Protein AF-A0AAN9YN72-F1 (afdb_monomer)

Radius of gyration: 34.76 Å; Cα contacts (8 Å, |Δi|>4): 145; chains: 1; bounding box: 62×38×109 Å

Organism: NCBI:txid117547

Solvent-accessible surface area (backbone atoms only — not comparable to full-atom values): 10930 Å² total; per-residue (Å²): 132,86,77,52,62,62,53,71,69,50,41,63,38,52,49,42,30,50,53,19,46,49,20,33,55,35,15,65,69,38,34,86,82,38,49,70,58,19,54,50,39,36,53,45,18,56,52,28,23,52,50,19,51,53,40,47,72,58,45,51,64,53,48,55,55,41,42,74,72,50,36,68,65,45,49,52,52,61,73,69,30,63,76,51,54,53,36,49,50,54,33,50,56,44,55,62,59,43,66,70,35,38,44,68,95,52,54,46,72,66,58,48,50,52,43,40,50,34,48,52,52,34,44,52,50,50,54,49,50,65,68,68,60,75,76,77,72,80,71,74,76,78,80,66,84,83,78,83,84,88,79,90,81,84,85,88,83,84,85,84,87,88,85,89,84,81,87,82,87,81,90,86,83,85,81,87,80,89,87,89,133

Sequence (181 aa):
MAVEVEELILQPFRDVVERAKEAVDNAETGQEDEPEVARLMLKSARSLMKEGERALQRLQPLWDGRVAEYGRAFTEVMRSNDSILERQRTLEDLLYDLDDFVDIETFDAARFVEVQAASKAFALNLLETIKRMRIAEPTRSETSPAVYKKKHHEGQGQAPELCSASNAWGDGRASSPTIKS

Secondary structure (DSSP, 8-state):
----HHHHHHHHHHHHHHHHHHHHHHHHHTTTT-HHHHHHHHHHHHHHHHHHHHHHHHHHHHHHHHHHHHTHHHHHHHHT-HHHHHHHHHHHHHHHHHGGGSSTTT--HHHHHHHHHHHHHHHHHHHHHHHH--PPP--------------------------------------------

Mean predicted aligned error: 13.48 Å

Structure (mmCIF, N/CA/C/O backbone):
data_AF-A0AAN9YN72-F1
#
_entry.id   AF-A0AAN9YN72-F1
#
loop_
_atom_site.group_PDB
_atom_site.id
_atom_site.type_symbol
_atom_site.label_atom_id
_atom_site.label_alt_id
_atom_site.label_comp_id
_atom_site.label_asym_id
_atom_site.label_entity_id
_atom_site.label_seq_id
_atom_site.pdbx_PDB_ins_code
_atom_site.Cartn_x
_atom_site.Cartn_y
_atom_site.Cartn_z
_atom_site.occupancy
_atom_site.B_iso_or_equiv
_atom_site.auth_seq_id
_atom_site.auth_comp_id
_atom_site.auth_asym_id
_atom_site.auth_atom_id
_atom_site.pdbx_PDB_model_num
ATOM 1 N N . MET A 1 1 ? 6.936 -13.547 20.402 1.00 42.62 1 MET A N 1
ATOM 2 C CA . MET A 1 1 ? 6.933 -12.071 20.369 1.00 42.62 1 MET A CA 1
ATOM 3 C C . MET A 1 1 ? 5.532 -11.664 19.952 1.00 42.62 1 MET A C 1
ATOM 5 O O . MET A 1 1 ? 5.034 -12.257 19.005 1.00 42.62 1 MET A O 1
ATOM 9 N N . ALA A 1 2 ? 4.844 -10.805 20.704 1.00 54.69 2 ALA A N 1
ATOM 10 C CA . ALA A 1 2 ? 3.538 -10.315 20.267 1.00 54.69 2 ALA A CA 1
ATOM 11 C C . ALA A 1 2 ? 3.802 -9.259 19.192 1.00 54.69 2 ALA A C 1
ATOM 13 O O . ALA A 1 2 ? 4.432 -8.251 19.493 1.00 54.69 2 ALA A O 1
ATOM 14 N N . VAL A 1 3 ? 3.420 -9.533 17.944 1.00 68.94 3 VAL A N 1
ATOM 15 C CA . VAL A 1 3 ? 3.447 -8.500 16.906 1.00 68.94 3 VAL A CA 1
ATOM 16 C C . VAL A 1 3 ? 2.337 -7.508 17.245 1.00 68.94 3 VAL A C 1
ATOM 18 O O . VAL A 1 3 ? 1.194 -7.913 17.494 1.00 68.94 3 VAL A O 1
ATOM 21 N N . GLU A 1 4 ? 2.688 -6.228 17.323 1.00 85.94 4 GLU A N 1
ATOM 22 C CA . GLU A 1 4 ? 1.720 -5.161 17.558 1.00 85.94 4 GLU A CA 1
ATOM 23 C C . GLU A 1 4 ? 0.718 -5.120 16.398 1.00 85.94 4 GLU A C 1
ATOM 25 O O . GLU A 1 4 ? 1.089 -5.265 15.235 1.00 85.94 4 GLU A O 1
ATOM 30 N N . VAL A 1 5 ? -0.573 -4.943 16.700 1.00 88.38 5 VAL A N 1
ATOM 31 C CA . VAL A 1 5 ? -1.628 -4.931 15.660 1.00 88.38 5 VAL A CA 1
ATOM 32 C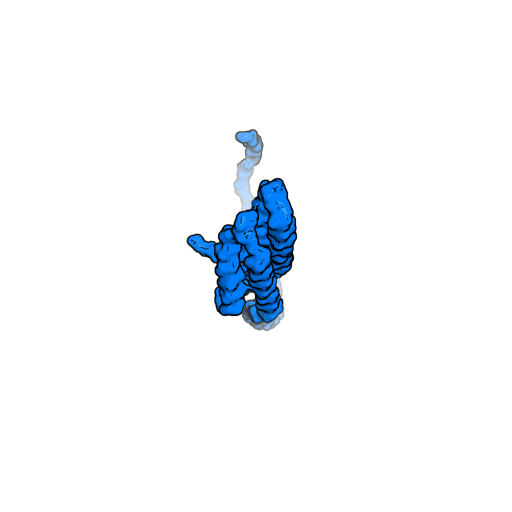 C . VAL A 1 5 ? -1.408 -3.796 14.664 1.00 88.38 5 VAL A C 1
ATOM 34 O O . VAL A 1 5 ? -1.744 -3.926 13.493 1.00 88.38 5 VAL A O 1
ATOM 37 N N . GLU A 1 6 ? -0.822 -2.700 15.137 1.00 90.81 6 GLU A N 1
ATOM 38 C CA . GLU A 1 6 ? -0.401 -1.593 14.288 1.00 90.81 6 GLU A CA 1
ATOM 39 C C . GLU A 1 6 ? 0.545 -2.052 13.193 1.00 90.81 6 GLU A C 1
ATOM 41 O O . GLU A 1 6 ? 0.299 -1.769 12.026 1.00 90.81 6 GLU A O 1
ATOM 46 N N . GLU A 1 7 ? 1.585 -2.789 13.578 1.00 92.00 7 GLU A N 1
ATOM 47 C CA . GLU A 1 7 ? 2.568 -3.298 12.638 1.00 92.00 7 GLU A CA 1
ATOM 48 C C . GLU A 1 7 ? 1.880 -4.219 11.640 1.00 92.00 7 GLU A C 1
ATOM 50 O O . GLU A 1 7 ? 1.991 -4.005 10.444 1.00 92.00 7 GLU A O 1
ATOM 55 N N . LEU A 1 8 ? 1.045 -5.151 12.108 1.00 91.62 8 LEU A N 1
ATOM 56 C CA . LEU A 1 8 ? 0.299 -6.032 11.206 1.00 91.62 8 LEU A CA 1
ATOM 57 C C . LEU A 1 8 ? -0.528 -5.256 10.173 1.00 91.62 8 LEU A C 1
ATOM 59 O O . LEU A 1 8 ? -0.582 -5.660 9.023 1.00 91.62 8 LEU A O 1
ATOM 63 N N . ILE A 1 9 ? -1.179 -4.157 10.553 1.00 94.12 9 ILE A N 1
ATOM 64 C CA . ILE A 1 9 ? -2.095 -3.435 9.657 1.00 94.12 9 ILE A CA 1
ATOM 65 C C . ILE A 1 9 ? -1.371 -2.407 8.780 1.00 94.12 9 ILE A C 1
ATOM 67 O O . ILE A 1 9 ? -1.789 -2.166 7.646 1.00 94.12 9 ILE A O 1
ATOM 71 N N . LEU A 1 10 ? -0.323 -1.762 9.295 1.00 96.31 10 LEU A N 1
ATOM 72 C CA . LEU A 1 10 ? 0.380 -0.685 8.599 1.00 96.31 10 LEU A CA 1
ATOM 73 C C . LEU A 1 10 ? 1.599 -1.172 7.812 1.00 96.31 10 LEU A C 1
ATOM 75 O O . LEU A 1 10 ? 1.989 -0.489 6.861 1.00 96.31 10 LEU A O 1
ATOM 79 N N . GLN A 1 11 ? 2.169 -2.331 8.156 1.00 97.19 11 GLN A N 1
ATOM 80 C CA . GLN A 1 11 ? 3.339 -2.895 7.479 1.00 97.19 11 GLN A CA 1
ATOM 81 C C . GLN A 1 11 ? 3.149 -3.043 5.965 1.00 97.19 11 GLN A C 1
ATOM 83 O O . GLN A 1 11 ? 4.022 -2.562 5.246 1.00 97.19 11 GLN A O 1
ATOM 88 N N . PRO A 1 12 ? 2.004 -3.525 5.439 1.00 98.00 12 PRO A N 1
ATOM 89 C CA . PRO A 1 12 ? 1.835 -3.652 3.991 1.00 98.00 12 PRO A CA 1
ATOM 90 C C . PRO A 1 12 ? 2.037 -2.335 3.223 1.00 98.00 12 PRO A C 1
ATOM 92 O O . PRO A 1 12 ? 2.510 -2.329 2.092 1.00 98.00 12 PRO A O 1
ATOM 95 N N . PHE A 1 13 ? 1.729 -1.176 3.820 1.00 98.50 13 PHE A N 1
ATOM 96 C CA . PHE A 1 13 ? 1.998 0.116 3.175 1.00 98.50 13 PHE A CA 1
ATOM 97 C C . PHE A 1 13 ? 3.474 0.513 3.220 1.00 98.50 13 PHE A C 1
ATOM 99 O O . PHE A 1 13 ? 3.931 1.232 2.331 1.00 98.50 13 PHE A O 1
ATOM 106 N N . ARG A 1 14 ? 4.209 0.085 4.251 1.00 98.50 14 ARG A N 1
ATOM 107 C CA . ARG A 1 14 ? 5.664 0.269 4.337 1.00 98.50 14 ARG A CA 1
ATOM 108 C C . ARG A 1 14 ? 6.348 -0.583 3.273 1.00 98.50 14 ARG A C 1
ATOM 110 O O . ARG A 1 14 ? 7.160 -0.040 2.531 1.00 98.50 14 ARG A O 1
ATOM 117 N N . ASP A 1 15 ? 5.906 -1.827 3.114 1.00 98.19 15 ASP A N 1
ATOM 118 C CA . ASP A 1 15 ? 6.395 -2.747 2.085 1.00 98.19 15 ASP A CA 1
ATOM 119 C C . ASP A 1 15 ? 6.135 -2.195 0.674 1.00 98.19 15 ASP A C 1
ATOM 121 O O . ASP A 1 15 ? 7.042 -2.159 -0.153 1.00 98.19 15 AS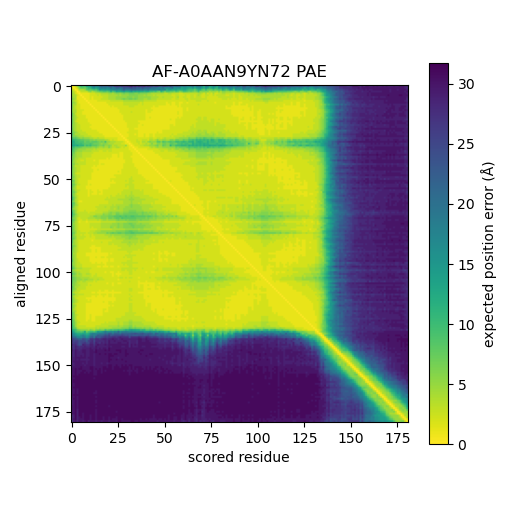P A O 1
ATOM 125 N N . VAL A 1 16 ? 4.942 -1.636 0.410 1.00 98.62 16 VAL A N 1
ATOM 126 C CA . VAL A 1 16 ? 4.650 -0.919 -0.853 1.00 98.62 16 VAL A CA 1
ATOM 127 C C . VAL A 1 16 ? 5.690 0.169 -1.142 1.00 98.62 16 VAL A C 1
ATOM 129 O O . VAL A 1 16 ? 6.122 0.327 -2.283 1.00 98.62 16 VAL A O 1
ATOM 132 N N . VAL A 1 17 ? 6.069 0.957 -0.133 1.00 98.69 17 VAL A N 1
ATOM 133 C CA . VAL A 1 17 ? 7.055 2.036 -0.290 1.00 98.69 17 VAL A CA 1
ATOM 134 C C . VAL A 1 17 ? 8.454 1.471 -0.512 1.00 98.69 17 VAL A C 1
ATOM 136 O O . VAL A 1 17 ? 9.197 2.026 -1.316 1.00 98.69 17 VAL A O 1
ATOM 139 N N . GLU A 1 18 ? 8.819 0.403 0.188 1.00 98.44 18 GLU A N 1
ATOM 140 C CA . GLU A 1 18 ? 10.123 -0.249 0.075 1.00 98.44 18 GLU A CA 1
ATOM 141 C C . GLU A 1 18 ? 10.334 -0.857 -1.313 1.00 98.44 18 GLU A C 1
ATOM 143 O O . GLU A 1 18 ? 11.272 -0.467 -2.006 1.00 98.44 18 GLU A O 1
ATOM 148 N N . ARG A 1 19 ? 9.398 -1.681 -1.790 1.00 98.06 19 ARG A N 1
ATOM 149 C CA . ARG A 1 19 ? 9.477 -2.296 -3.127 1.00 98.06 19 ARG A CA 1
ATOM 150 C C . ARG A 1 19 ? 9.430 -1.270 -4.249 1.00 98.06 19 ARG A C 1
ATOM 152 O O . ARG A 1 19 ? 10.106 -1.398 -5.264 1.00 98.06 19 ARG A O 1
ATOM 159 N N . ALA A 1 20 ? 8.668 -0.195 -4.061 1.00 98.25 20 ALA A N 1
ATOM 160 C CA . ALA A 1 20 ? 8.665 0.903 -5.014 1.00 98.25 20 ALA A CA 1
ATOM 161 C C . ALA A 1 20 ? 9.994 1.677 -5.044 1.00 98.25 20 ALA A C 1
ATOM 163 O O . ALA A 1 20 ? 10.333 2.227 -6.088 1.00 98.25 20 ALA A O 1
ATOM 164 N N . LYS A 1 21 ? 10.739 1.752 -3.934 1.00 98.56 21 LYS A N 1
ATOM 165 C CA . LYS A 1 21 ? 12.083 2.354 -3.914 1.00 98.56 21 LYS A CA 1
ATOM 166 C C . LYS A 1 21 ? 13.097 1.459 -4.605 1.00 98.56 21 LYS A C 1
ATOM 168 O O . LYS A 1 21 ? 13.819 1.952 -5.457 1.00 98.56 21 LYS A O 1
ATOM 173 N N . GLU A 1 22 ? 13.073 0.165 -4.315 1.00 98.25 22 GLU A N 1
ATOM 174 C CA . GLU A 1 22 ? 13.913 -0.824 -4.994 1.00 98.25 22 GLU A CA 1
ATOM 175 C C . GLU A 1 22 ? 13.723 -0.768 -6.515 1.00 98.25 22 GLU A C 1
ATOM 177 O O . GLU A 1 22 ? 14.684 -0.615 -7.264 1.00 98.25 22 GLU A O 1
ATOM 182 N N . ALA A 1 23 ? 12.472 -0.724 -6.979 1.00 98.00 23 ALA A N 1
ATOM 183 C CA . ALA A 1 23 ? 12.180 -0.570 -8.399 1.00 98.00 23 ALA A CA 1
ATOM 184 C C . ALA A 1 23 ? 12.661 0.773 -8.993 1.00 98.00 23 ALA A C 1
ATOM 186 O O . ALA A 1 23 ? 12.952 0.853 -10.187 1.00 98.00 23 ALA A O 1
ATOM 187 N N . VAL A 1 24 ? 12.731 1.849 -8.199 1.00 98.38 24 VAL A N 1
ATOM 188 C CA . VAL A 1 24 ? 13.352 3.111 -8.639 1.00 98.38 24 VAL A CA 1
ATOM 189 C C . VAL A 1 24 ? 14.857 2.926 -8.793 1.00 98.38 24 VAL A C 1
ATOM 191 O O . VAL A 1 24 ? 15.382 3.276 -9.846 1.00 98.38 24 VAL A O 1
ATOM 194 N N . ASP A 1 25 ? 15.525 2.352 -7.796 1.00 98.12 25 ASP A N 1
ATOM 195 C CA . ASP A 1 25 ? 16.977 2.156 -7.794 1.00 98.12 25 ASP A CA 1
ATOM 196 C C . ASP A 1 25 ? 17.421 1.239 -8.954 1.00 98.12 25 ASP A C 1
ATOM 198 O O . ASP A 1 25 ? 18.387 1.537 -9.667 1.00 98.12 25 ASP A O 1
ATOM 202 N N . ASN A 1 26 ? 16.656 0.177 -9.222 1.00 96.88 26 ASN A N 1
ATOM 203 C CA . ASN A 1 26 ? 16.882 -0.733 -10.345 1.00 96.88 26 ASN A CA 1
ATOM 204 C C . ASN A 1 26 ? 16.681 -0.042 -11.700 1.00 96.88 26 ASN A C 1
ATOM 206 O O . ASN A 1 26 ? 17.492 -0.211 -12.613 1.00 96.88 26 ASN A O 1
ATOM 210 N N . ALA A 1 27 ? 15.652 0.800 -11.831 1.00 96.81 27 ALA A N 1
ATOM 211 C CA . ALA A 1 27 ? 15.424 1.562 -13.055 1.00 96.81 27 ALA A CA 1
ATOM 212 C C . ALA A 1 27 ? 16.499 2.635 -13.304 1.00 96.81 27 ALA A C 1
ATOM 214 O O . ALA A 1 27 ? 16.843 2.893 -14.456 1.00 96.81 27 ALA A O 1
ATOM 215 N N . GLU A 1 28 ? 17.027 3.270 -12.252 1.00 96.00 28 GLU A N 1
ATOM 216 C CA . GLU A 1 28 ? 18.135 4.231 -12.366 1.00 96.00 28 GLU A CA 1
ATOM 217 C C . GLU A 1 28 ? 19.438 3.528 -12.774 1.00 96.00 28 GLU A C 1
ATOM 219 O O . GLU A 1 28 ? 20.185 4.056 -13.597 1.00 96.00 28 GLU A O 1
ATOM 224 N N . THR A 1 29 ? 19.675 2.312 -12.273 1.00 94.19 29 THR A N 1
ATOM 225 C CA . THR A 1 29 ? 20.854 1.502 -12.623 1.00 94.19 29 THR A CA 1
ATOM 226 C C . THR A 1 29 ? 20.794 0.978 -14.061 1.00 94.19 29 THR A C 1
ATOM 228 O O . THR A 1 29 ? 21.783 1.067 -14.783 1.00 94.19 29 THR A O 1
ATOM 231 N N . GLY A 1 30 ? 19.636 0.483 -14.511 1.00 89.50 30 GLY A N 1
ATOM 232 C CA . GLY A 1 30 ? 19.444 -0.066 -15.862 1.00 89.50 30 GLY A CA 1
ATOM 233 C C . GLY A 1 30 ? 19.151 0.974 -16.953 1.00 89.50 30 GLY A C 1
ATOM 234 O O . GLY A 1 30 ? 18.815 0.615 -18.082 1.00 89.50 30 GLY A O 1
ATOM 235 N N . GLN A 1 31 ? 19.243 2.272 -16.645 1.00 89.44 31 GLN A N 1
ATOM 236 C CA . GLN A 1 31 ? 18.854 3.347 -17.563 1.00 89.44 31 GLN A CA 1
ATOM 237 C C . GLN A 1 31 ? 19.704 3.396 -18.846 1.00 89.44 31 GLN A C 1
ATOM 239 O O . GLN A 1 31 ? 19.212 3.847 -19.884 1.00 89.44 31 GLN A O 1
ATOM 244 N N . GLU A 1 32 ? 20.967 2.970 -18.782 1.00 90.69 32 GLU A N 1
ATOM 245 C CA . GLU A 1 32 ? 21.862 2.931 -19.946 1.00 90.69 32 GLU A CA 1
ATOM 246 C C . GLU A 1 32 ? 21.536 1.764 -20.889 1.00 90.69 32 GLU A C 1
ATOM 248 O O . GLU A 1 32 ? 21.605 1.933 -22.108 1.00 90.69 32 GLU A O 1
ATOM 253 N N . ASP A 1 33 ? 21.127 0.622 -20.330 1.00 91.25 33 ASP A N 1
ATOM 254 C CA . ASP A 1 33 ? 20.856 -0.608 -21.076 1.00 91.25 33 ASP A CA 1
ATOM 255 C C . ASP A 1 33 ? 19.457 -0.593 -21.715 1.00 91.25 33 ASP A C 1
ATOM 257 O O . ASP A 1 33 ? 19.306 -0.872 -22.908 1.00 91.25 33 ASP A O 1
ATOM 261 N N . GLU A 1 34 ? 18.429 -0.198 -20.954 1.00 93.38 34 GLU A N 1
ATOM 262 C CA . GLU A 1 34 ? 17.027 -0.215 -21.392 1.00 93.38 34 GLU A CA 1
ATOM 263 C C . GLU A 1 34 ? 16.287 1.104 -21.075 1.00 93.38 34 GLU A C 1
ATOM 265 O O . GLU A 1 34 ? 15.357 1.143 -20.261 1.00 93.38 34 GLU A O 1
ATOM 270 N N . PRO A 1 35 ? 16.629 2.223 -21.746 1.00 94.12 35 PRO A N 1
ATOM 271 C CA . PRO A 1 35 ? 16.181 3.565 -21.358 1.00 94.12 35 PRO A CA 1
ATOM 272 C C . PRO A 1 35 ? 14.657 3.765 -21.381 1.00 94.12 35 PRO A C 1
ATOM 274 O O . PRO A 1 35 ? 14.110 4.492 -20.547 1.00 94.12 35 PRO A O 1
ATOM 277 N N . GLU A 1 36 ? 13.942 3.138 -22.320 1.00 95.94 36 GLU A N 1
ATOM 278 C CA . GLU A 1 36 ? 12.480 3.262 -22.395 1.00 95.94 36 GLU A CA 1
ATOM 279 C C . GLU A 1 36 ? 11.772 2.459 -21.295 1.00 95.94 36 GLU A C 1
ATOM 281 O O . GLU A 1 36 ? 10.804 2.955 -20.709 1.00 95.94 36 GLU A O 1
ATOM 286 N N . VAL A 1 37 ? 12.271 1.259 -20.975 1.00 96.31 37 VAL A N 1
ATOM 287 C CA . VAL A 1 37 ? 11.738 0.414 -19.895 1.00 96.31 37 VAL A CA 1
ATOM 288 C C . VAL A 1 37 ? 12.026 1.067 -18.547 1.00 96.31 37 VAL A C 1
ATOM 290 O O . VAL A 1 37 ? 11.091 1.299 -17.779 1.00 96.31 37 VAL A O 1
ATOM 293 N N . ALA A 1 38 ? 13.265 1.518 -18.321 1.00 96.88 38 ALA A N 1
ATOM 294 C CA . ALA A 1 38 ? 13.663 2.291 -17.146 1.00 96.88 38 ALA A CA 1
ATOM 295 C C . ALA A 1 38 ? 12.755 3.510 -16.920 1.00 96.88 38 ALA A C 1
ATOM 297 O O . ALA A 1 38 ? 12.267 3.752 -15.813 1.00 96.88 38 ALA A O 1
ATOM 298 N N . ARG A 1 39 ? 12.443 4.276 -17.974 1.00 97.31 39 ARG A N 1
ATOM 299 C CA . ARG A 1 39 ? 11.560 5.449 -17.860 1.00 97.31 39 ARG A CA 1
ATOM 300 C C . ARG A 1 39 ? 10.133 5.078 -17.450 1.00 97.31 39 ARG A C 1
ATOM 302 O O . ARG A 1 39 ? 9.504 5.817 -16.683 1.00 97.31 39 ARG A O 1
ATOM 309 N N . LEU A 1 40 ? 9.598 3.975 -17.974 1.00 97.69 40 LEU A N 1
ATOM 310 C CA . LEU A 1 40 ? 8.273 3.474 -17.598 1.00 97.69 40 LEU A CA 1
ATOM 311 C C . LEU A 1 40 ? 8.263 2.960 -16.157 1.00 97.69 40 LEU A C 1
ATOM 313 O O . LEU A 1 40 ? 7.367 3.329 -15.394 1.00 97.69 40 LEU A O 1
ATOM 317 N N . MET A 1 41 ? 9.281 2.198 -15.773 1.00 98.38 41 MET A N 1
ATOM 318 C CA . MET A 1 41 ? 9.468 1.677 -14.425 1.00 98.38 41 MET A CA 1
ATOM 319 C C . MET A 1 41 ? 9.576 2.797 -13.395 1.00 98.38 41 MET A C 1
ATOM 321 O O . MET A 1 41 ? 8.788 2.827 -12.453 1.00 98.38 41 MET A O 1
ATOM 325 N N . LEU A 1 42 ? 10.406 3.816 -13.641 1.00 98.38 42 LEU A N 1
ATOM 326 C CA . LEU A 1 42 ? 10.497 5.011 -12.796 1.00 98.38 42 LEU A CA 1
ATOM 327 C C . LEU A 1 42 ? 9.142 5.684 -12.586 1.00 98.38 42 LEU A C 1
ATOM 329 O O . LEU A 1 42 ? 8.818 6.126 -11.482 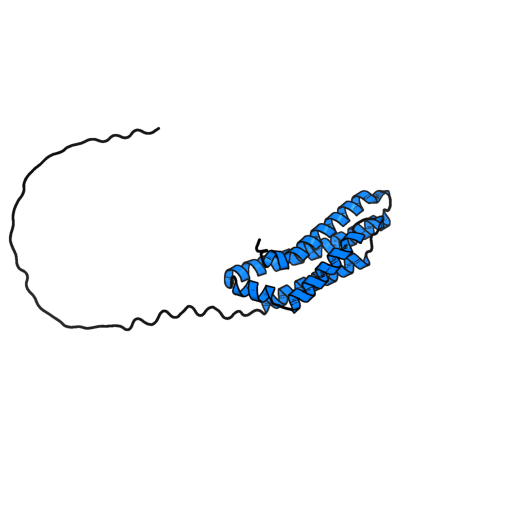1.00 98.38 42 LEU A O 1
ATOM 333 N N . LYS A 1 43 ? 8.336 5.794 -13.644 1.00 98.38 43 LYS A N 1
ATOM 334 C CA . LYS A 1 43 ? 7.009 6.405 -13.553 1.00 98.38 43 LYS A CA 1
ATOM 335 C C . LYS A 1 43 ? 6.065 5.556 -12.696 1.00 98.38 43 LYS A C 1
ATOM 337 O O . LYS A 1 43 ? 5.378 6.117 -11.837 1.00 98.38 43 LYS A O 1
ATOM 342 N N . SER A 1 44 ? 6.021 4.247 -12.929 1.00 98.38 44 SER A N 1
ATOM 343 C CA . SER A 1 44 ? 5.164 3.309 -12.195 1.00 98.38 44 SER A CA 1
ATOM 344 C C . SER A 1 44 ? 5.574 3.203 -10.727 1.00 98.38 44 SER A C 1
ATOM 346 O O . SER A 1 44 ? 4.742 3.413 -9.845 1.00 98.38 44 SER A O 1
ATOM 348 N N . ALA A 1 45 ? 6.863 3.010 -10.457 1.00 98.25 45 ALA A N 1
ATOM 349 C CA . ALA A 1 45 ? 7.426 2.904 -9.119 1.00 98.25 45 ALA A CA 1
ATOM 350 C C . ALA A 1 45 ? 7.213 4.192 -8.306 1.00 98.25 45 ALA A C 1
ATOM 352 O O . ALA A 1 45 ? 6.672 4.156 -7.203 1.00 98.25 45 ALA A O 1
ATOM 353 N N . ARG A 1 46 ? 7.479 5.378 -8.876 1.00 98.50 46 ARG A N 1
ATOM 354 C CA . ARG A 1 46 ? 7.204 6.658 -8.186 1.00 98.50 46 ARG A CA 1
ATOM 355 C C . ARG A 1 46 ? 5.713 6.886 -7.921 1.00 98.50 46 ARG A C 1
ATOM 357 O O . ARG A 1 46 ? 5.372 7.568 -6.956 1.00 98.50 46 ARG A O 1
ATOM 364 N N . SER A 1 47 ? 4.821 6.375 -8.774 1.00 98.38 47 SER A N 1
ATOM 365 C CA . SER A 1 47 ? 3.370 6.415 -8.534 1.00 98.38 47 SER A CA 1
ATOM 366 C C . SER A 1 47 ? 2.981 5.518 -7.358 1.00 98.38 47 SER A C 1
ATOM 368 O O . SER A 1 47 ? 2.242 5.956 -6.474 1.00 98.38 47 SER A O 1
ATOM 370 N N . LEU A 1 48 ? 3.521 4.298 -7.322 1.00 98.56 48 LEU A N 1
ATOM 371 C CA . LEU A 1 48 ? 3.283 3.323 -6.263 1.00 98.56 48 LEU A CA 1
ATOM 372 C C . LEU A 1 48 ? 3.812 3.815 -4.907 1.00 98.56 48 LEU A C 1
ATOM 374 O O . LEU A 1 48 ? 3.060 3.847 -3.933 1.00 98.56 48 LEU A O 1
ATOM 378 N N . MET A 1 49 ? 5.051 4.318 -4.874 1.00 98.44 49 MET A N 1
ATOM 379 C CA . MET A 1 49 ? 5.680 4.890 -3.680 1.00 98.44 49 MET A CA 1
ATOM 380 C C . MET A 1 49 ? 4.822 6.007 -3.073 1.00 98.44 49 MET A C 1
ATOM 382 O O . MET A 1 49 ? 4.536 6.001 -1.878 1.00 98.44 49 MET A O 1
ATOM 386 N N . LYS A 1 50 ? 4.328 6.931 -3.910 1.00 98.62 50 LYS A N 1
ATOM 387 C CA . LYS A 1 50 ? 3.449 8.024 -3.464 1.00 98.62 50 LYS A CA 1
ATOM 388 C C . LYS A 1 50 ? 2.134 7.527 -2.871 1.00 98.62 50 LYS A C 1
ATOM 390 O O . LYS A 1 50 ? 1.612 8.176 -1.968 1.00 98.62 50 LYS A O 1
ATOM 395 N N . GLU A 1 51 ? 1.560 6.437 -3.382 1.00 98.31 51 GLU A N 1
ATOM 396 C CA . GLU A 1 51 ? 0.320 5.887 -2.822 1.00 98.31 51 GLU A CA 1
ATOM 397 C C . GLU A 1 51 ? 0.566 5.269 -1.440 1.00 98.31 51 GLU A C 1
ATOM 399 O O . GLU A 1 51 ? -0.183 5.577 -0.512 1.00 98.31 51 GLU A O 1
ATOM 404 N N . GLY A 1 52 ? 1.644 4.494 -1.272 1.00 98.25 52 GLY A N 1
ATOM 405 C CA . GLY A 1 52 ? 2.038 3.940 0.029 1.00 98.25 52 GLY A CA 1
ATOM 406 C C . GLY A 1 52 ? 2.327 5.030 1.069 1.00 98.25 52 GLY A C 1
ATOM 407 O O . GLY A 1 52 ? 1.742 5.033 2.154 1.00 98.25 52 GLY A O 1
ATOM 408 N N . GLU A 1 53 ? 3.131 6.037 0.710 1.00 98.56 53 GLU A N 1
ATOM 409 C CA . GLU A 1 53 ? 3.421 7.186 1.581 1.00 98.56 53 GLU A CA 1
ATOM 410 C C . GLU A 1 53 ? 2.147 7.946 1.966 1.00 98.56 53 GLU A C 1
ATOM 412 O O . GLU A 1 53 ? 1.943 8.306 3.127 1.00 98.56 53 GLU A O 1
ATOM 417 N N . ARG A 1 54 ? 1.248 8.167 1.003 1.00 98.25 54 ARG A N 1
ATOM 418 C CA . ARG A 1 54 ? -0.029 8.848 1.233 1.00 98.25 54 ARG A CA 1
ATOM 419 C C . ARG A 1 54 ? -0.950 8.058 2.159 1.00 98.25 54 ARG A C 1
ATOM 421 O O . ARG A 1 54 ? -1.684 8.677 2.936 1.00 98.25 54 ARG A O 1
ATOM 428 N N . ALA A 1 55 ? -0.963 6.731 2.057 1.00 98.19 55 ALA A N 1
ATOM 429 C CA . ALA A 1 55 ? -1.720 5.876 2.961 1.00 98.19 55 ALA A CA 1
ATOM 430 C C . ALA A 1 55 ? -1.194 6.025 4.394 1.00 98.19 55 ALA A C 1
ATOM 432 O O . ALA A 1 55 ? -1.966 6.389 5.283 1.00 98.19 55 ALA A O 1
ATOM 433 N N . LEU A 1 56 ? 0.119 5.880 4.597 1.00 98.38 56 LEU A N 1
ATOM 434 C CA . LEU A 1 56 ? 0.769 6.022 5.906 1.00 98.38 56 LEU A CA 1
ATOM 435 C C . LEU A 1 56 ? 0.535 7.405 6.526 1.00 98.38 56 LEU A C 1
ATOM 437 O O . LEU A 1 56 ? 0.091 7.499 7.668 1.00 98.38 56 LEU A O 1
ATOM 441 N N . GLN A 1 57 ? 0.721 8.481 5.755 1.00 98.06 57 GLN A N 1
ATOM 442 C CA . GLN A 1 57 ? 0.490 9.859 6.213 1.00 98.06 57 GLN A CA 1
ATOM 443 C C . GLN A 1 57 ? -0.931 10.101 6.737 1.00 98.06 57 GLN A C 1
ATOM 445 O O . GLN A 1 57 ? -1.152 10.995 7.553 1.00 98.06 57 GLN A O 1
ATOM 450 N N . ARG A 1 58 ? -1.916 9.344 6.246 1.00 96.81 58 ARG A N 1
ATOM 451 C CA . ARG A 1 58 ? -3.319 9.474 6.655 1.00 96.81 58 ARG A CA 1
ATOM 452 C C . ARG A 1 58 ? -3.698 8.512 7.766 1.00 96.81 58 ARG A C 1
ATOM 454 O O . ARG A 1 58 ? -4.499 8.883 8.619 1.00 96.81 58 ARG A O 1
ATOM 461 N N . LEU A 1 59 ? -3.187 7.288 7.714 1.00 96.88 59 LEU A N 1
ATOM 462 C CA . LEU A 1 59 ? -3.560 6.215 8.626 1.00 96.88 59 LEU A CA 1
ATOM 463 C C . LEU A 1 59 ? -2.849 6.341 9.966 1.00 96.88 59 LEU A C 1
ATOM 465 O O . LEU A 1 59 ? -3.526 6.255 10.984 1.00 96.88 59 LEU A O 1
ATOM 469 N N . GLN A 1 60 ? -1.545 6.625 9.971 1.00 95.56 60 GLN A N 1
ATOM 470 C CA . GLN A 1 60 ? -0.737 6.710 11.189 1.00 95.56 60 GLN A CA 1
ATOM 471 C C . GLN A 1 60 ? -1.342 7.657 12.247 1.00 95.56 60 GLN A C 1
ATOM 473 O O . GLN A 1 60 ? -1.672 7.189 13.333 1.00 95.56 60 GLN A O 1
ATOM 478 N N . PRO A 1 61 ? -1.635 8.944 11.956 1.00 95.06 61 PRO A N 1
ATOM 479 C CA . PRO A 1 61 ? -2.191 9.836 12.978 1.00 95.06 61 PRO A CA 1
ATOM 480 C C . PRO A 1 61 ? -3.597 9.430 13.449 1.00 95.06 61 PRO A C 1
ATOM 482 O O . PRO A 1 61 ? -3.983 9.724 14.580 1.00 95.06 61 PRO A O 1
ATOM 485 N N . LEU A 1 62 ? -4.390 8.773 12.592 1.00 92.94 62 LEU A N 1
ATOM 486 C CA . LEU A 1 62 ? -5.715 8.277 12.973 1.00 92.94 62 LEU A CA 1
ATOM 487 C C . LEU A 1 62 ? -5.612 7.042 13.863 1.00 92.94 62 LEU A C 1
ATOM 489 O O . LEU A 1 62 ? -6.386 6.913 14.809 1.00 92.94 62 LEU A O 1
ATOM 493 N N . TRP A 1 63 ? -4.673 6.155 13.555 1.00 94.19 63 TRP A N 1
ATOM 494 C CA . TRP A 1 63 ? -4.365 4.988 14.357 1.00 94.19 63 TRP A CA 1
ATOM 495 C C . TRP A 1 63 ? -3.916 5.406 15.758 1.00 94.19 63 TRP A C 1
ATOM 497 O O . TRP A 1 63 ? -4.580 5.053 16.733 1.00 94.19 63 TRP A O 1
ATOM 507 N N . ASP A 1 64 ? -2.887 6.252 15.845 1.00 93.88 64 ASP A N 1
ATOM 508 C CA . ASP A 1 64 ? -2.326 6.745 17.107 1.00 93.88 64 ASP A CA 1
ATOM 509 C C . ASP A 1 64 ? -3.408 7.407 17.974 1.00 93.88 64 ASP A C 1
ATOM 511 O O . ASP A 1 64 ? -3.538 7.118 19.166 1.00 93.88 64 ASP A O 1
ATOM 515 N N . GLY A 1 65 ? -4.253 8.247 17.363 1.00 92.38 65 GLY A N 1
ATOM 516 C CA . GLY A 1 65 ? -5.361 8.908 18.052 1.00 92.38 65 GLY A CA 1
ATOM 517 C C . GLY A 1 65 ? -6.394 7.930 18.619 1.00 92.38 65 GLY A C 1
ATOM 518 O O . GLY A 1 65 ? -6.872 8.118 19.737 1.00 92.38 65 GLY A O 1
ATOM 519 N N . ARG A 1 66 ? -6.727 6.859 17.890 1.00 91.25 66 ARG A N 1
ATOM 520 C CA . ARG A 1 66 ? -7.711 5.858 18.335 1.00 91.25 66 ARG A CA 1
ATOM 521 C C . ARG A 1 66 ? -7.154 4.871 19.345 1.00 91.25 66 ARG A C 1
ATOM 523 O O . ARG A 1 66 ? -7.886 4.477 20.251 1.00 91.25 66 ARG A O 1
ATOM 530 N N . VAL A 1 67 ? -5.880 4.508 19.236 1.00 92.12 67 VAL A N 1
ATOM 531 C CA . VAL A 1 67 ? -5.187 3.733 20.270 1.00 92.12 67 VAL A CA 1
ATOM 532 C C . VAL A 1 67 ? -5.116 4.538 21.565 1.00 92.12 67 VAL A C 1
ATOM 534 O O . VAL A 1 67 ? -5.394 3.988 22.627 1.00 92.12 67 VAL A O 1
ATOM 537 N N . ALA A 1 68 ? -4.832 5.841 21.501 1.00 91.50 68 ALA A N 1
ATOM 538 C CA . ALA A 1 68 ? -4.843 6.700 22.684 1.00 91.50 68 ALA A CA 1
ATOM 539 C C . ALA A 1 68 ? -6.239 6.819 23.328 1.00 91.50 68 ALA A C 1
ATOM 541 O O . ALA A 1 68 ? -6.346 6.869 24.551 1.00 91.50 68 ALA A O 1
ATOM 542 N N . GLU A 1 69 ? -7.305 6.849 22.523 1.00 90.56 69 GLU A N 1
ATOM 543 C CA . GLU A 1 69 ? -8.687 7.009 22.998 1.00 90.56 69 GLU A CA 1
ATOM 544 C C . GLU A 1 69 ? -9.304 5.707 23.538 1.00 90.56 69 GLU A C 1
ATOM 546 O O . GLU A 1 69 ? -9.931 5.704 24.597 1.00 90.56 69 GLU A O 1
ATOM 551 N N . TYR A 1 70 ? -9.126 4.593 22.826 1.00 89.19 70 TYR A N 1
ATOM 552 C CA . TYR A 1 70 ? -9.836 3.335 23.086 1.00 89.19 70 TYR A CA 1
ATOM 553 C C . TYR A 1 70 ? -8.913 2.162 23.450 1.00 89.19 70 TYR A C 1
ATOM 555 O O . TYR A 1 70 ? -9.388 1.096 23.859 1.00 89.19 70 TYR A O 1
ATOM 563 N N . GLY A 1 71 ? -7.597 2.324 23.302 1.00 89.25 71 GLY A N 1
ATOM 564 C CA . GLY A 1 71 ? -6.594 1.324 23.656 1.00 89.25 71 GLY A CA 1
ATOM 565 C C . GLY A 1 71 ? -6.840 -0.034 23.003 1.00 89.25 71 GLY A C 1
ATOM 566 O O . GLY A 1 71 ? -7.104 -0.149 21.805 1.00 89.25 71 GLY A O 1
ATOM 567 N N . ARG A 1 72 ? -6.773 -1.087 23.824 1.00 89.25 72 ARG A N 1
ATOM 568 C CA . ARG A 1 72 ? -6.898 -2.481 23.373 1.00 89.25 72 ARG A CA 1
ATOM 569 C C . ARG A 1 72 ? -8.251 -2.799 22.726 1.00 89.25 72 ARG A C 1
ATOM 571 O O . ARG A 1 72 ? -8.311 -3.678 21.876 1.00 89.25 72 ARG A O 1
ATOM 578 N N . ALA A 1 73 ? -9.329 -2.106 23.102 1.00 89.38 73 ALA A N 1
ATOM 579 C CA . ALA A 1 73 ? -10.641 -2.352 22.501 1.00 89.38 73 ALA A CA 1
ATOM 580 C C . ALA A 1 73 ? -10.637 -2.021 21.001 1.00 89.38 73 ALA A C 1
ATOM 582 O O . ALA A 1 73 ? -11.190 -2.771 20.203 1.00 89.38 73 ALA A O 1
ATOM 583 N N . PHE A 1 74 ? -9.960 -0.937 20.614 1.00 91.38 74 PHE A N 1
ATOM 584 C CA . PHE A 1 74 ? -9.797 -0.574 19.210 1.00 91.38 74 PHE A CA 1
ATOM 585 C C . PHE A 1 74 ? -8.942 -1.591 18.457 1.00 91.38 74 PHE A C 1
ATOM 587 O O . PHE A 1 74 ? -9.360 -2.078 17.407 1.00 91.38 74 PHE A O 1
ATOM 594 N N . THR A 1 75 ? -7.782 -1.962 19.003 1.00 91.88 75 THR A N 1
ATOM 595 C CA . THR A 1 75 ? -6.877 -2.887 18.307 1.00 91.88 75 THR A CA 1
ATOM 596 C C . THR A 1 75 ? -7.481 -4.281 18.136 1.00 91.88 75 THR A C 1
ATOM 598 O O . THR A 1 75 ? -7.271 -4.901 17.098 1.00 91.88 75 THR A O 1
ATOM 601 N N . GLU A 1 76 ? -8.297 -4.753 19.080 1.00 90.69 76 GLU A N 1
ATOM 602 C CA . GLU A 1 76 ? -8.976 -6.048 18.958 1.00 90.69 76 GLU A CA 1
ATOM 603 C C . GLU A 1 76 ? -10.075 -6.041 17.884 1.00 90.69 76 GLU A C 1
ATOM 605 O O . GLU A 1 76 ? -10.200 -7.001 17.118 1.00 90.69 76 GLU A O 1
ATOM 610 N N . VAL A 1 77 ? -10.830 -4.940 17.770 1.00 90.62 77 VAL A N 1
ATOM 611 C CA . VAL A 1 77 ? -11.819 -4.769 16.692 1.00 90.62 77 VAL A CA 1
ATOM 612 C C . VAL A 1 77 ? -11.128 -4.712 15.334 1.00 90.62 77 VAL A C 1
ATOM 614 O O . VAL A 1 77 ? -11.596 -5.347 14.394 1.00 90.62 77 VAL A O 1
ATOM 617 N N . MET A 1 78 ? -10.016 -3.981 15.222 1.00 92.94 78 MET A N 1
ATOM 618 C CA . MET A 1 78 ? -9.261 -3.888 13.969 1.00 92.94 78 MET A CA 1
ATOM 619 C C . MET A 1 78 ? -8.662 -5.240 13.562 1.00 92.94 78 MET A C 1
ATOM 621 O O . MET A 1 78 ? -8.736 -5.602 12.393 1.00 92.94 78 MET A O 1
ATOM 625 N N . ARG A 1 79 ? -8.138 -6.013 14.525 1.00 91.19 79 ARG A N 1
ATOM 626 C CA . ARG A 1 79 ? -7.592 -7.362 14.302 1.00 91.19 79 ARG A CA 1
ATOM 627 C C . ARG A 1 79 ? -8.642 -8.358 13.808 1.00 91.19 79 ARG A C 1
ATOM 629 O O . ARG A 1 79 ? -8.316 -9.230 13.014 1.00 91.19 79 ARG A O 1
ATOM 636 N N . SER A 1 80 ? -9.872 -8.256 14.304 1.00 90.19 80 SER A N 1
ATOM 637 C CA . SER A 1 80 ? -10.931 -9.247 14.055 1.00 90.19 80 SER A CA 1
ATOM 638 C C . SER A 1 80 ? -11.899 -8.835 12.943 1.00 90.19 80 SER A C 1
ATOM 640 O O . SER A 1 80 ? -12.969 -9.421 12.805 1.00 90.19 80 SER A O 1
ATOM 642 N N . ASN A 1 81 ? -11.583 -7.782 12.188 1.00 93.56 81 ASN A N 1
ATOM 643 C CA . ASN A 1 81 ? -12.454 -7.286 11.134 1.00 93.56 81 ASN A CA 1
ATOM 644 C C . ASN A 1 81 ? -12.170 -8.017 9.816 1.00 93.56 81 ASN A C 1
ATOM 646 O O . ASN A 1 81 ? -11.154 -7.764 9.171 1.00 93.56 81 ASN A O 1
ATOM 650 N N . ASP A 1 82 ? -13.101 -8.868 9.388 1.00 94.56 82 ASP A N 1
ATOM 651 C CA . ASP A 1 82 ? -12.952 -9.677 8.172 1.00 94.56 82 ASP A CA 1
ATOM 652 C C . ASP A 1 82 ? -12.668 -8.830 6.923 1.00 94.56 82 ASP A C 1
ATOM 654 O O . ASP A 1 82 ? -11.785 -9.159 6.138 1.00 94.56 82 ASP A O 1
ATOM 658 N N . SER A 1 83 ? -13.332 -7.677 6.770 1.00 94.00 83 SER A N 1
ATOM 659 C CA . SER A 1 83 ? -13.094 -6.795 5.620 1.00 94.00 83 SER A CA 1
ATOM 660 C C . SER A 1 83 ? -11.691 -6.181 5.615 1.00 94.00 83 SER A C 1
ATOM 662 O O . SER A 1 83 ? -11.199 -5.843 4.535 1.00 94.00 83 SER A O 1
ATOM 664 N N . ILE A 1 84 ? -11.082 -5.975 6.786 1.00 95.44 84 ILE A N 1
ATOM 665 C CA . ILE A 1 84 ? -9.691 -5.523 6.900 1.00 95.44 84 ILE A CA 1
ATOM 666 C C . ILE A 1 84 ? -8.771 -6.673 6.505 1.00 95.44 84 ILE A C 1
ATOM 668 O O . ILE A 1 84 ? -7.928 -6.486 5.634 1.00 95.44 84 ILE A O 1
ATOM 672 N N . LEU A 1 85 ? -8.980 -7.859 7.083 1.00 95.62 85 LEU A N 1
ATOM 673 C CA . LEU A 1 85 ? -8.149 -9.041 6.842 1.00 95.62 85 LEU A CA 1
ATOM 674 C C . LEU A 1 85 ? -8.160 -9.480 5.371 1.00 95.62 85 LEU A C 1
ATOM 676 O O . LEU A 1 85 ? -7.114 -9.813 4.822 1.00 95.62 85 LEU A O 1
ATOM 680 N N . GLU A 1 86 ? -9.315 -9.443 4.706 1.00 97.06 86 GLU A N 1
ATOM 681 C CA . GLU A 1 86 ? -9.434 -9.780 3.282 1.00 97.06 86 GLU A CA 1
ATOM 682 C C . GLU A 1 86 ? -8.630 -8.824 2.393 1.00 97.06 86 GLU A C 1
ATOM 684 O O . GLU A 1 86 ? -7.913 -9.251 1.485 1.00 97.06 86 GLU A O 1
ATOM 689 N N . ARG A 1 87 ? -8.728 -7.515 2.650 1.00 97.12 87 ARG A N 1
ATOM 690 C CA . ARG A 1 87 ? -8.021 -6.497 1.859 1.00 97.12 87 ARG A CA 1
ATOM 691 C C . ARG A 1 87 ? -6.532 -6.468 2.158 1.00 97.12 87 ARG A C 1
ATOM 693 O O . ARG A 1 87 ? -5.754 -6.260 1.233 1.00 97.12 87 ARG A O 1
ATOM 700 N N . GLN A 1 88 ? -6.167 -6.690 3.416 1.00 97.62 88 GLN A N 1
ATOM 701 C CA . GLN A 1 88 ? -4.789 -6.884 3.833 1.00 97.62 88 GLN A CA 1
ATOM 702 C C . GLN A 1 88 ? -4.171 -8.053 3.068 1.00 97.62 88 GLN A C 1
ATOM 704 O O . GLN A 1 88 ? -3.199 -7.841 2.353 1.00 97.62 88 GLN A O 1
ATOM 709 N N . ARG A 1 89 ? -4.795 -9.238 3.121 1.00 97.62 89 ARG A N 1
ATOM 710 C CA . ARG A 1 89 ? -4.317 -10.422 2.397 1.00 97.62 89 ARG A CA 1
ATOM 711 C C . ARG A 1 89 ? -4.184 -10.157 0.901 1.00 97.62 89 ARG A C 1
ATOM 713 O O . ARG A 1 89 ? -3.167 -10.484 0.322 1.00 97.62 89 ARG A O 1
ATOM 720 N N . THR A 1 90 ? -5.180 -9.514 0.289 1.00 98.31 90 THR A N 1
ATOM 721 C CA . THR A 1 90 ? -5.122 -9.172 -1.144 1.00 98.31 90 THR A CA 1
ATOM 722 C C . THR A 1 90 ? -3.891 -8.323 -1.476 1.00 98.31 90 THR A C 1
ATOM 724 O O . THR A 1 90 ? -3.251 -8.537 -2.500 1.00 98.31 90 THR A O 1
ATOM 727 N N . LEU A 1 91 ? -3.569 -7.333 -0.637 1.00 98.50 91 LEU A N 1
ATOM 728 C CA . LEU A 1 91 ? -2.391 -6.495 -0.844 1.00 98.50 91 LEU A CA 1
ATOM 729 C C . LEU A 1 91 ? -1.094 -7.276 -0.600 1.00 98.50 91 LEU A C 1
ATOM 731 O O . LEU A 1 91 ? -0.167 -7.136 -1.385 1.00 98.50 91 LEU A O 1
ATOM 735 N N . GLU A 1 92 ? -1.036 -8.083 0.456 1.00 98.25 92 GLU A N 1
ATOM 736 C CA . GLU A 1 92 ? 0.127 -8.915 0.788 1.00 98.25 92 GLU A CA 1
ATOM 737 C C . GLU A 1 92 ? 0.422 -9.956 -0.300 1.00 98.25 92 GLU A C 1
ATOM 739 O O . GLU A 1 92 ? 1.575 -10.102 -0.693 1.00 98.25 92 GLU A O 1
ATOM 744 N N . ASP A 1 93 ? -0.606 -10.608 -0.850 1.00 98.38 93 ASP A N 1
ATOM 745 C CA . ASP A 1 93 ? -0.473 -11.561 -1.958 1.00 98.38 93 ASP A CA 1
ATOM 746 C C . ASP A 1 93 ? 0.122 -10.870 -3.200 1.00 98.38 93 ASP A C 1
ATOM 748 O O . ASP A 1 93 ? 1.064 -11.365 -3.810 1.00 98.38 93 ASP A O 1
ATOM 752 N N . LEU A 1 94 ? -0.372 -9.675 -3.545 1.00 98.50 94 LEU A N 1
ATOM 753 C CA . LEU A 1 94 ? 0.163 -8.909 -4.675 1.00 98.50 94 LEU A CA 1
ATOM 754 C C . LEU A 1 94 ? 1.576 -8.372 -4.417 1.00 98.50 94 LEU A C 1
ATOM 756 O O . LEU A 1 94 ? 2.346 -8.224 -5.360 1.00 98.50 94 LEU A O 1
ATOM 760 N N . LEU A 1 95 ? 1.915 -8.041 -3.169 1.00 98.06 95 LEU A N 1
ATOM 761 C CA . LEU A 1 95 ? 3.266 -7.619 -2.790 1.00 98.06 95 LEU A CA 1
ATOM 762 C C . LEU A 1 95 ? 4.265 -8.768 -2.871 1.00 98.06 95 LEU A C 1
ATOM 764 O O . LEU A 1 95 ? 5.404 -8.539 -3.270 1.00 98.06 95 LEU A O 1
ATOM 768 N N . TYR A 1 96 ? 3.836 -9.979 -2.517 1.00 97.75 96 TYR A N 1
ATOM 769 C CA . TYR A 1 96 ? 4.633 -11.185 -2.693 1.00 97.75 96 TYR A CA 1
ATOM 770 C C . TYR A 1 96 ? 4.954 -11.409 -4.173 1.00 97.75 96 TYR A C 1
ATOM 772 O O . TYR A 1 96 ? 6.113 -11.598 -4.520 1.00 97.75 96 TYR A O 1
ATOM 780 N N . ASP A 1 97 ? 3.952 -11.296 -5.048 1.00 97.19 97 ASP A N 1
ATOM 781 C CA . ASP A 1 97 ? 4.156 -11.429 -6.492 1.00 97.19 97 ASP A CA 1
ATOM 782 C C . ASP A 1 97 ? 5.001 -10.281 -7.070 1.00 97.19 97 ASP A C 1
ATOM 784 O O . ASP A 1 97 ? 5.749 -10.493 -8.019 1.00 97.19 97 ASP A O 1
ATOM 788 N N . LEU A 1 98 ? 4.895 -9.060 -6.524 1.00 97.62 98 LEU A N 1
ATOM 789 C CA . LEU A 1 98 ? 5.608 -7.881 -7.034 1.00 97.62 98 LEU A CA 1
ATOM 790 C C . LEU A 1 98 ? 7.133 -8.052 -7.000 1.00 97.62 98 LEU A C 1
ATOM 792 O O . LEU A 1 98 ? 7.796 -7.460 -7.849 1.00 97.62 98 LEU A O 1
ATOM 796 N N . ASP A 1 99 ? 7.671 -8.850 -6.071 1.00 95.62 99 ASP A N 1
ATOM 797 C CA . ASP A 1 99 ? 9.111 -9.136 -5.973 1.00 95.62 99 ASP A CA 1
ATOM 798 C C . ASP A 1 99 ? 9.709 -9.665 -7.273 1.00 95.62 99 ASP A C 1
ATOM 800 O O . ASP A 1 99 ? 10.836 -9.325 -7.614 1.00 95.62 99 ASP A O 1
ATOM 804 N N . ASP A 1 100 ? 8.940 -10.417 -8.056 1.00 97.25 100 ASP A N 1
ATOM 805 C CA . ASP A 1 100 ? 9.417 -10.951 -9.331 1.00 97.25 100 ASP A CA 1
ATOM 806 C C . ASP A 1 100 ? 9.493 -9.875 -10.437 1.00 97.25 100 ASP A C 1
ATOM 808 O O . ASP A 1 100 ? 10.034 -10.129 -11.514 1.00 97.25 100 ASP A O 1
ATOM 812 N N . PHE A 1 101 ? 8.959 -8.670 -10.199 1.00 97.75 101 PHE A N 1
ATOM 813 C CA . PHE A 1 101 ? 8.809 -7.588 -11.185 1.00 97.75 101 PHE A CA 1
ATOM 814 C C . PHE A 1 101 ? 9.526 -6.284 -10.788 1.00 97.75 101 PHE A C 1
ATOM 816 O O . PHE A 1 101 ? 9.311 -5.253 -11.436 1.00 97.75 101 PHE A O 1
ATOM 823 N N . VAL A 1 102 ? 10.340 -6.287 -9.722 1.00 97.00 102 VAL A N 1
ATOM 824 C CA . VAL A 1 102 ? 11.110 -5.102 -9.288 1.00 97.00 102 VAL A CA 1
ATOM 825 C C . VAL A 1 102 ? 12.417 -4.906 -10.056 1.00 97.00 102 VAL A C 1
ATOM 827 O O . VAL A 1 102 ? 13.073 -3.890 -9.843 1.00 97.00 102 VAL A O 1
ATOM 830 N N . ASP A 1 103 ? 12.774 -5.814 -10.964 1.00 95.88 103 ASP A N 1
ATOM 831 C CA . ASP A 1 103 ? 13.941 -5.704 -11.842 1.00 95.88 103 ASP A CA 1
ATOM 832 C C . ASP A 1 103 ? 13.565 -5.172 -13.228 1.00 95.88 103 ASP A C 1
ATOM 834 O O . ASP A 1 103 ? 12.435 -5.318 -13.696 1.00 95.88 103 ASP A O 1
ATOM 838 N N . ILE A 1 104 ? 14.529 -4.549 -13.912 1.00 95.00 104 ILE A N 1
ATOM 839 C CA . ILE A 1 104 ? 14.283 -3.927 -15.221 1.00 95.00 104 ILE A CA 1
ATOM 840 C C . ILE A 1 104 ? 13.899 -4.954 -16.296 1.00 95.00 104 ILE A C 1
ATOM 842 O O . ILE A 1 104 ? 12.991 -4.697 -17.083 1.00 95.00 104 ILE A O 1
ATOM 846 N N . GLU A 1 105 ? 14.528 -6.132 -16.279 1.00 95.38 105 GLU A N 1
ATOM 847 C CA . GLU A 1 105 ? 14.315 -7.199 -17.266 1.00 95.38 105 GLU A CA 1
ATOM 848 C C . GLU A 1 105 ? 12.936 -7.861 -17.130 1.00 95.38 105 GLU A C 1
ATOM 850 O O . GLU A 1 105 ? 12.377 -8.371 -18.104 1.00 95.38 105 GLU A O 1
ATOM 855 N N . THR A 1 106 ? 12.383 -7.869 -15.915 1.00 97.19 106 THR A N 1
ATOM 856 C CA . THR A 1 106 ? 11.102 -8.510 -15.599 1.00 97.19 106 THR A CA 1
ATOM 857 C C . THR A 1 106 ? 9.967 -7.511 -15.428 1.00 97.19 106 THR A C 1
ATOM 859 O O . THR A 1 106 ? 8.824 -7.924 -15.246 1.00 97.19 106 THR A O 1
ATOM 862 N N . PHE A 1 107 ? 10.245 -6.209 -15.518 1.00 97.94 107 PHE A N 1
ATOM 863 C CA . PHE A 1 107 ? 9.290 -5.151 -15.225 1.00 97.94 107 PHE A CA 1
ATOM 864 C C . PHE A 1 107 ? 7.953 -5.312 -15.968 1.00 97.94 107 PHE A C 1
ATOM 866 O O . PHE A 1 107 ? 7.883 -5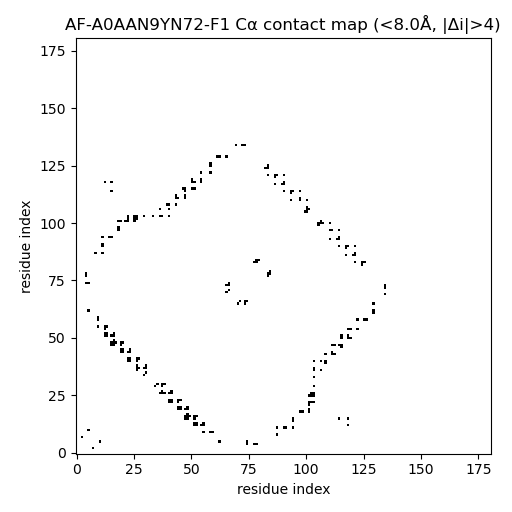.326 -17.199 1.00 97.94 107 PHE A O 1
ATOM 873 N N . ASP A 1 108 ? 6.861 -5.302 -15.199 1.00 98.12 108 ASP A N 1
ATOM 874 C CA . ASP A 1 108 ? 5.498 -5.241 -15.722 1.00 98.12 108 ASP A CA 1
ATOM 875 C C . ASP A 1 108 ? 4.711 -4.098 -15.067 1.00 98.12 108 ASP A C 1
ATOM 877 O O . ASP A 1 108 ? 4.318 -4.139 -13.898 1.00 98.12 108 ASP A O 1
ATOM 881 N N . ALA A 1 109 ? 4.410 -3.069 -15.860 1.00 97.69 109 ALA A N 1
ATOM 882 C CA . ALA A 1 109 ? 3.641 -1.916 -15.409 1.00 97.69 109 ALA A CA 1
ATOM 883 C C . ALA A 1 109 ? 2.238 -2.281 -14.888 1.00 97.69 109 ALA A C 1
ATOM 885 O O . ALA A 1 109 ? 1.715 -1.569 -14.027 1.00 97.69 109 ALA A O 1
ATOM 886 N N . ALA A 1 110 ? 1.617 -3.355 -15.386 1.00 98.06 110 ALA A N 1
ATOM 887 C CA . ALA A 1 110 ? 0.303 -3.793 -14.926 1.00 98.06 110 ALA A CA 1
ATOM 888 C C . ALA A 1 110 ? 0.348 -4.255 -13.463 1.00 98.06 110 ALA A C 1
ATOM 890 O O . ALA A 1 110 ? -0.533 -3.884 -12.686 1.00 98.06 110 ALA A O 1
ATOM 891 N N . ARG A 1 111 ? 1.417 -4.949 -13.052 1.00 98.19 111 ARG A N 1
ATOM 892 C CA . ARG A 1 111 ? 1.609 -5.408 -11.665 1.00 98.19 111 ARG A CA 1
ATOM 893 C C . ARG A 1 111 ? 1.709 -4.251 -10.681 1.00 98.19 111 ARG A C 1
ATOM 895 O O . ARG A 1 111 ? 1.023 -4.238 -9.661 1.00 98.19 111 AR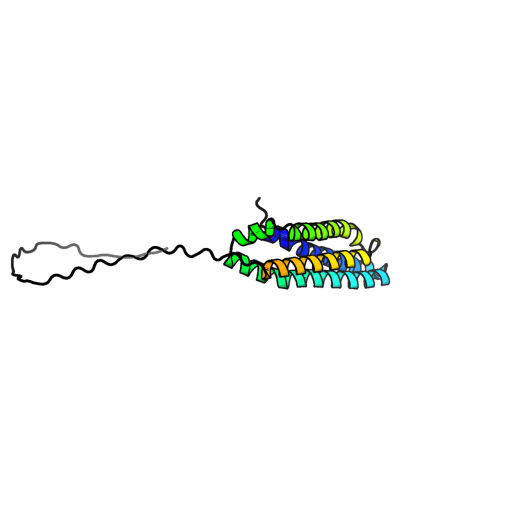G A O 1
ATOM 902 N N . PHE A 1 112 ? 2.449 -3.202 -11.036 1.00 98.50 112 PHE A N 1
ATOM 903 C CA . PHE A 1 112 ? 2.518 -1.981 -10.224 1.00 98.50 112 PHE A CA 1
ATOM 904 C C . PHE A 1 112 ? 1.149 -1.299 -10.080 1.00 98.50 112 PHE A C 1
ATOM 906 O O . PHE A 1 112 ? 0.833 -0.756 -9.019 1.00 98.50 112 PHE A O 1
ATOM 913 N N . VAL A 1 113 ? 0.318 -1.326 -11.127 1.00 98.38 113 VAL A N 1
ATOM 914 C CA . VAL A 1 113 ? -1.046 -0.775 -11.085 1.00 98.38 113 VAL A CA 1
ATOM 915 C C . VAL A 1 113 ? -1.962 -1.614 -10.191 1.00 98.38 113 VAL A C 1
ATOM 917 O O . VAL A 1 113 ? -2.750 -1.037 -9.438 1.00 98.38 113 VAL A O 1
ATOM 920 N N . GLU A 1 114 ? -1.854 -2.943 -10.230 1.00 98.50 114 GLU A N 1
ATOM 921 C CA . GLU A 1 114 ? -2.610 -3.856 -9.361 1.00 98.50 114 GLU A CA 1
ATOM 922 C C . GLU A 1 114 ? -2.289 -3.607 -7.883 1.00 98.50 114 GLU A C 1
ATOM 924 O O . GLU A 1 114 ? -3.204 -3.362 -7.089 1.00 98.50 114 GLU A O 1
ATOM 929 N N . VAL A 1 115 ? -1.001 -3.545 -7.526 1.00 98.69 115 VAL A N 1
ATOM 930 C CA . VAL A 1 115 ? -0.556 -3.246 -6.153 1.00 98.69 115 VAL A CA 1
ATOM 931 C C . VAL A 1 115 ? -1.006 -1.845 -5.734 1.00 98.69 115 VAL A C 1
ATOM 933 O O . VAL A 1 115 ? -1.526 -1.662 -4.631 1.00 98.69 115 VAL A O 1
ATOM 936 N N . GLN A 1 116 ? -0.896 -0.844 -6.616 1.00 98.56 116 GLN A N 1
ATOM 937 C CA . GLN A 1 116 ? -1.378 0.509 -6.327 1.00 98.56 116 GLN A CA 1
ATOM 938 C C . GLN A 1 116 ? -2.889 0.525 -6.045 1.00 98.56 116 GLN A C 1
ATOM 940 O O . GLN A 1 116 ? -3.347 1.199 -5.116 1.00 98.56 116 GLN A O 1
ATOM 945 N N . ALA A 1 117 ? -3.679 -0.206 -6.834 1.00 98.62 117 ALA A N 1
ATOM 946 C CA . ALA A 1 117 ? -5.124 -0.292 -6.663 1.00 98.62 117 ALA 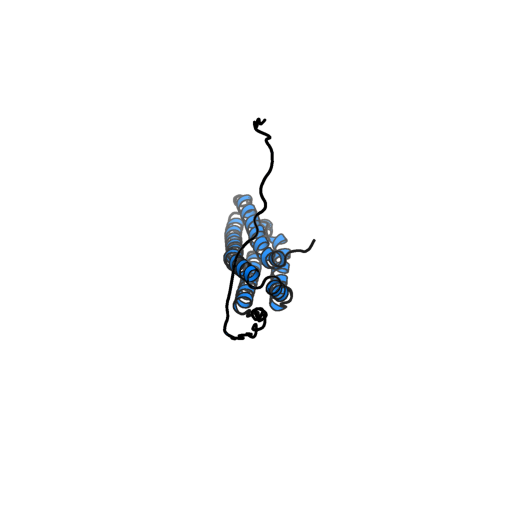A CA 1
ATOM 947 C C . ALA A 1 117 ? -5.503 -1.006 -5.357 1.00 98.62 117 ALA A C 1
ATOM 949 O O . ALA A 1 117 ? -6.368 -0.507 -4.628 1.00 98.62 117 ALA A O 1
ATOM 950 N N . ALA A 1 118 ? -4.840 -2.119 -5.034 1.00 98.62 118 ALA A N 1
ATOM 951 C CA . ALA A 1 118 ? -5.047 -2.857 -3.792 1.00 98.62 118 ALA A CA 1
ATOM 952 C C . ALA A 1 118 ? -4.651 -2.026 -2.564 1.00 98.62 118 ALA A C 1
ATOM 954 O O . ALA A 1 118 ? -5.441 -1.915 -1.625 1.00 98.62 118 ALA A O 1
ATOM 955 N N . SER A 1 119 ? -3.503 -1.344 -2.616 1.00 98.62 119 SER A N 1
ATOM 956 C CA . SER A 1 119 ? -3.030 -0.432 -1.56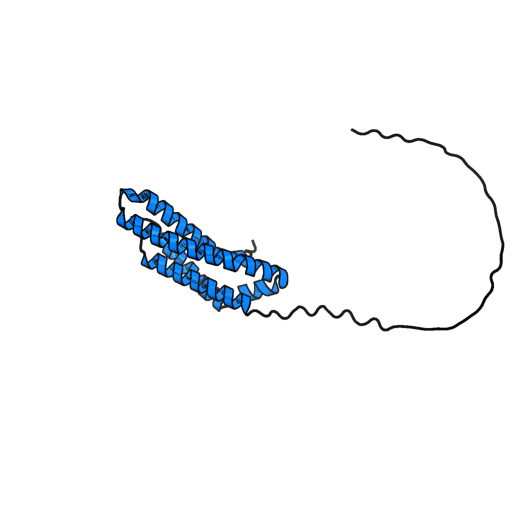7 1.00 98.62 119 SER A CA 1
ATOM 957 C C . SER A 1 119 ? -4.050 0.672 -1.296 1.00 98.62 119 SER A C 1
ATOM 959 O O . SER A 1 119 ? -4.535 0.835 -0.173 1.00 98.62 119 SER A O 1
ATOM 961 N N . LYS A 1 120 ? -4.513 1.355 -2.347 1.00 98.56 120 LYS A N 1
ATOM 962 C CA . LYS A 1 120 ? -5.566 2.368 -2.226 1.00 98.56 120 LYS A CA 1
ATOM 963 C C . LYS A 1 120 ? -6.856 1.796 -1.636 1.00 98.56 120 LYS A C 1
ATOM 965 O O . LYS A 1 120 ? -7.480 2.427 -0.782 1.00 98.56 120 LYS A O 1
ATOM 970 N N . ALA A 1 121 ? -7.291 0.628 -2.104 1.00 98.44 121 ALA A N 1
ATOM 971 C CA . ALA A 1 121 ? -8.521 -0.004 -1.642 1.00 98.44 121 ALA A CA 1
ATOM 972 C C . ALA A 1 121 ? -8.441 -0.386 -0.156 1.00 98.44 121 ALA A C 1
ATOM 974 O O . ALA A 1 121 ? -9.401 -0.162 0.586 1.00 98.44 121 ALA A O 1
ATOM 975 N N . PHE A 1 122 ? -7.297 -0.907 0.286 1.00 98.50 122 PHE A N 1
ATOM 976 C CA . PHE A 1 122 ? -7.052 -1.231 1.683 1.00 98.50 122 PHE A CA 1
ATOM 977 C C . PHE A 1 122 ? -7.014 0.031 2.552 1.00 98.50 122 PHE A C 1
ATOM 979 O O . PHE A 1 122 ? -7.747 0.122 3.538 1.00 98.50 122 PHE A O 1
ATOM 986 N N . ALA A 1 123 ? -6.279 1.064 2.131 1.00 98.25 123 ALA A N 1
ATOM 987 C CA . ALA A 1 123 ? -6.208 2.331 2.854 1.00 98.25 123 ALA A CA 1
ATOM 988 C C . ALA A 1 123 ? -7.588 2.982 3.026 1.00 98.25 123 ALA A C 1
ATOM 990 O O . ALA A 1 123 ? -7.932 3.452 4.110 1.00 98.25 123 ALA A O 1
ATOM 991 N N . LEU A 1 124 ? -8.411 3.000 1.973 1.00 97.75 124 LEU A N 1
ATOM 992 C CA . LEU A 1 124 ? -9.765 3.553 2.042 1.00 97.75 124 LEU A CA 1
ATOM 993 C C . LEU A 1 124 ? -10.665 2.762 2.994 1.00 97.75 124 LEU A C 1
ATOM 995 O O . LEU A 1 124 ? -11.420 3.374 3.750 1.00 97.75 124 LEU A O 1
ATOM 999 N N . ASN A 1 125 ? -10.556 1.435 2.999 1.00 97.06 125 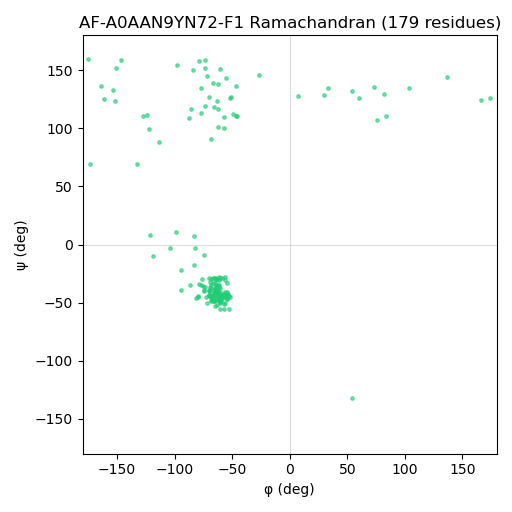ASN A N 1
ATOM 1000 C CA . ASN A 1 125 ? -11.311 0.588 3.915 1.00 97.06 125 ASN A CA 1
ATOM 1001 C C . ASN A 1 125 ? -10.908 0.800 5.379 1.00 97.06 125 ASN A C 1
ATOM 1003 O O . ASN A 1 125 ? -11.782 0.916 6.239 1.00 97.06 125 ASN A O 1
ATOM 1007 N N . LEU A 1 126 ? -9.610 0.933 5.662 1.00 96.62 126 LEU A N 1
ATOM 1008 C CA . LEU A 1 126 ? -9.123 1.272 6.998 1.00 96.62 126 LEU A CA 1
ATOM 1009 C C . LEU A 1 126 ? -9.636 2.644 7.441 1.00 96.62 126 LEU A C 1
ATOM 1011 O O . LEU A 1 126 ? -10.189 2.775 8.531 1.00 96.62 126 LEU A O 1
ATOM 1015 N N . LEU A 1 127 ? -9.529 3.662 6.582 1.00 95.44 127 LEU A N 1
ATOM 1016 C CA . LEU A 1 127 ? -10.032 5.008 6.872 1.00 95.44 127 LEU A CA 1
ATOM 1017 C C . LEU A 1 127 ? -11.534 5.010 7.169 1.00 95.44 127 LEU A C 1
ATOM 1019 O O . LEU A 1 127 ? -11.985 5.710 8.076 1.00 95.44 127 LEU A O 1
ATOM 1023 N N . GLU A 1 128 ? -12.314 4.261 6.396 1.00 94.00 128 GLU A N 1
ATOM 1024 C CA . GLU A 1 128 ? -13.753 4.118 6.589 1.00 94.00 128 GLU A CA 1
ATOM 1025 C C . GLU A 1 128 ? -14.072 3.413 7.909 1.00 94.00 128 GLU A C 1
ATOM 1027 O O . GLU A 1 128 ? -14.866 3.932 8.698 1.00 94.00 128 GLU A O 1
ATOM 1032 N N . THR A 1 129 ? -13.410 2.288 8.182 1.00 93.31 129 THR A N 1
ATOM 1033 C CA . THR A 1 129 ? -13.593 1.504 9.408 1.00 93.31 129 THR A CA 1
ATOM 1034 C C . THR A 1 129 ? -13.251 2.332 10.642 1.00 93.31 129 THR A C 1
ATOM 1036 O O . THR A 1 129 ? -14.088 2.479 11.530 1.00 93.31 129 THR A O 1
ATOM 1039 N N . ILE A 1 130 ? -12.082 2.978 10.661 1.00 92.06 130 ILE A N 1
ATOM 1040 C CA . ILE A 1 130 ? -11.617 3.818 11.774 1.00 92.06 130 ILE A CA 1
ATOM 1041 C C . ILE A 1 130 ? -12.561 5.005 12.036 1.00 92.06 130 ILE A C 1
ATOM 1043 O O . ILE A 1 130 ? -12.793 5.386 13.186 1.00 92.06 130 ILE A O 1
ATOM 1047 N N . LYS A 1 131 ? -13.122 5.615 10.984 1.00 87.94 131 LYS A N 1
ATOM 1048 C CA . LYS A 1 131 ? -14.035 6.766 11.118 1.00 87.94 131 LYS A CA 1
ATOM 1049 C C . LYS A 1 131 ? -15.439 6.376 11.560 1.00 87.94 131 LYS A C 1
ATOM 1051 O O . LYS A 1 131 ? -16.088 7.159 12.250 1.00 87.94 131 LYS A O 1
ATOM 1056 N N . ARG A 1 132 ? -15.931 5.214 11.129 1.00 86.94 132 ARG A N 1
ATOM 1057 C CA . ARG A 1 132 ? -17.276 4.724 11.470 1.00 86.94 132 ARG A CA 1
ATOM 1058 C C . ARG A 1 132 ? -17.322 4.022 12.817 1.00 86.94 132 ARG A C 1
ATOM 1060 O O . ARG A 1 132 ? -18.408 3.869 13.373 1.00 86.94 132 ARG A O 1
ATOM 1067 N N . MET A 1 133 ? -16.169 3.613 13.338 1.00 79.00 133 MET A N 1
ATOM 1068 C CA . MET A 1 133 ? -16.080 2.962 14.630 1.00 79.00 133 MET A CA 1
ATOM 1069 C C . MET A 1 133 ? -16.564 3.906 15.733 1.00 79.00 133 MET A C 1
ATOM 1071 O O . MET A 1 133 ? -15.990 4.965 15.981 1.00 79.00 133 MET A O 1
ATOM 1075 N N . ARG A 1 134 ? -17.651 3.505 16.389 1.00 66.19 134 ARG A N 1
ATOM 1076 C CA . ARG A 1 134 ? -18.133 4.084 17.640 1.00 66.19 134 ARG A CA 1
ATOM 1077 C C . ARG A 1 134 ? -17.979 3.016 18.705 1.00 66.19 134 ARG A C 1
ATOM 1079 O O . ARG A 1 134 ? -18.883 2.209 18.903 1.00 66.19 134 ARG A O 1
ATOM 1086 N N . ILE A 1 135 ? -16.813 2.968 19.339 1.00 64.75 135 ILE A N 1
ATOM 1087 C CA . ILE A 1 135 ? -16.646 2.152 20.539 1.00 64.75 135 ILE A CA 1
ATOM 1088 C C . ILE A 1 135 ? -17.387 2.910 21.635 1.00 64.75 135 ILE A C 1
ATOM 1090 O O . ILE A 1 135 ? -17.100 4.084 21.863 1.00 64.75 135 ILE A O 1
ATOM 1094 N N . ALA A 1 136 ? -18.407 2.283 22.229 1.00 53.06 136 ALA A N 1
ATOM 1095 C CA . ALA A 1 136 ? -19.115 2.877 23.356 1.00 53.06 136 ALA A CA 1
ATOM 1096 C C . ALA A 1 136 ? -18.071 3.307 24.393 1.00 53.06 136 ALA A C 1
ATOM 1098 O O . ALA A 1 136 ? -17.212 2.496 24.752 1.00 53.06 136 ALA A O 1
ATOM 1099 N N . GLU A 1 137 ? -18.110 4.577 24.814 1.00 51.03 137 GLU A N 1
ATOM 1100 C CA . GLU A 1 137 ? -17.242 5.065 25.885 1.00 51.03 137 GLU A CA 1
ATOM 1101 C C . GLU A 1 137 ? -17.287 4.047 27.030 1.00 51.03 137 GLU A C 1
ATOM 1103 O O . GLU A 1 137 ? -18.384 3.573 27.363 1.00 51.03 137 GLU A O 1
ATOM 1108 N N . PRO A 1 138 ? -16.151 3.689 27.658 1.00 44.28 138 PRO A N 1
ATOM 1109 C CA . PRO A 1 138 ? -16.247 3.075 28.962 1.00 44.28 138 PRO A CA 1
ATOM 1110 C C . PRO A 1 138 ? -17.019 4.086 29.800 1.00 44.28 138 PRO A C 1
ATOM 1112 O O . PRO A 1 138 ? -16.518 5.179 30.069 1.00 44.28 138 PRO A O 1
ATOM 1115 N N . THR A 1 139 ? -18.263 3.753 30.156 1.00 38.78 139 THR A N 1
ATOM 1116 C CA . THR A 1 139 ? -19.000 4.473 31.184 1.00 38.78 139 THR A CA 1
ATOM 1117 C C . THR A 1 139 ? -18.006 4.633 32.315 1.00 38.78 139 THR A C 1
ATOM 1119 O O . THR A 1 139 ? -17.591 3.621 32.892 1.00 38.78 139 THR A O 1
ATOM 1122 N N . ARG A 1 140 ? -17.545 5.868 32.575 1.00 44.81 140 ARG A N 1
ATOM 1123 C CA . ARG A 1 140 ? -16.856 6.181 33.825 1.00 44.81 140 ARG A CA 1
ATOM 1124 C C . ARG A 1 140 ? -17.740 5.552 34.874 1.00 44.81 140 ARG A C 1
ATOM 1126 O O . ARG A 1 140 ? -18.888 5.969 34.999 1.00 44.81 140 ARG A O 1
ATOM 1133 N N . SER A 1 141 ? -17.255 4.492 35.513 1.00 38.91 141 SER A N 1
ATOM 1134 C CA . SER A 1 141 ? -17.989 3.819 36.567 1.00 38.91 141 SER A CA 1
ATOM 1135 C C . SER A 1 141 ? -18.435 4.919 37.512 1.00 38.91 141 SER A C 1
ATOM 1137 O O . SER A 1 141 ? -17.581 5.598 38.090 1.00 38.91 141 SER A O 1
ATOM 1139 N N . GLU A 1 142 ? -19.741 5.161 37.569 1.00 45.97 142 GLU A N 1
ATOM 1140 C CA . GLU A 1 142 ? -20.332 6.093 38.506 1.00 45.97 142 GLU A CA 1
ATOM 1141 C C . GLU A 1 142 ? -19.898 5.608 39.885 1.00 45.97 142 GLU A C 1
ATOM 1143 O O . GLU A 1 142 ? -20.412 4.624 40.419 1.00 45.97 142 GLU A O 1
ATOM 1148 N N . THR A 1 143 ? -18.882 6.250 40.457 1.00 45.88 143 THR A N 1
ATOM 1149 C CA . THR A 1 143 ? -18.603 6.115 41.876 1.00 45.88 143 THR A CA 1
ATOM 1150 C C . THR A 1 143 ? -19.764 6.795 42.580 1.00 45.88 143 THR A C 1
ATOM 1152 O O . THR A 1 143 ? -19.780 8.011 42.746 1.00 45.88 143 THR A O 1
ATOM 1155 N N . SER A 1 144 ? -20.766 5.960 42.847 1.00 45.00 144 SER A N 1
ATOM 1156 C CA . SER A 1 144 ? -21.848 6.016 43.822 1.00 45.00 144 SER A CA 1
ATOM 1157 C C . SER A 1 144 ? -21.976 7.326 44.619 1.00 45.00 144 SER A C 1
ATOM 1159 O O . SER A 1 144 ? -21.010 7.754 45.259 1.00 45.00 144 SER A O 1
ATOM 1161 N N . PRO A 1 145 ? -23.170 7.948 44.667 1.00 44.19 145 PRO A N 1
ATOM 1162 C CA . PRO A 1 145 ? -23.375 9.183 45.405 1.00 44.19 145 PRO A CA 1
ATOM 1163 C C . PRO A 1 145 ? -23.197 8.922 46.904 1.00 44.19 145 PRO A C 1
ATOM 1165 O O . PRO A 1 145 ? -23.943 8.159 47.520 1.00 44.19 145 PRO A O 1
ATOM 1168 N N . ALA A 1 146 ? -22.214 9.587 47.510 1.00 47.59 146 ALA A N 1
ATOM 1169 C CA . ALA A 1 146 ? -22.098 9.664 48.957 1.00 47.59 146 ALA A CA 1
ATOM 1170 C C . ALA A 1 146 ? -23.336 10.387 49.517 1.00 47.59 146 ALA A C 1
ATOM 1172 O O . ALA A 1 146 ? -23.456 11.611 49.461 1.00 47.59 146 ALA A O 1
ATOM 1173 N N . VAL A 1 147 ? -24.280 9.606 50.039 1.00 48.19 147 VAL A N 1
ATOM 1174 C CA . VAL A 1 147 ? -25.438 10.091 50.789 1.00 48.19 147 VAL A CA 1
ATOM 1175 C C . VAL A 1 147 ? -24.958 10.798 52.062 1.00 48.19 147 VAL A C 1
ATOM 1177 O O . VAL A 1 147 ? -24.255 10.230 52.896 1.00 48.19 147 VAL A O 1
ATOM 1180 N N . TYR A 1 148 ? -25.375 12.055 52.201 1.00 46.56 148 TYR A N 1
ATOM 1181 C CA . TYR A 1 148 ? -25.153 12.947 53.336 1.00 46.56 148 TYR A CA 1
ATOM 1182 C C . TYR A 1 148 ? -25.625 12.364 54.681 1.00 46.56 148 TYR A C 1
ATOM 1184 O O . TYR A 1 148 ? -26.729 11.830 54.787 1.00 46.56 148 TYR A O 1
ATOM 1192 N N . LYS A 1 149 ? -24.881 12.636 55.764 1.00 43.16 149 LYS A N 1
ATOM 1193 C CA . LYS A 1 149 ? -25.466 12.776 57.110 1.00 43.16 149 LYS A CA 1
ATOM 1194 C C . LYS A 1 149 ? -25.146 14.147 57.693 1.00 43.16 149 LYS A C 1
ATOM 1196 O O . LYS A 1 149 ? -24.080 14.382 58.247 1.00 43.16 149 LYS A O 1
ATOM 1201 N N . LYS A 1 150 ? -26.134 15.035 57.595 1.00 43.03 150 LYS A N 1
ATOM 1202 C CA . LYS A 1 150 ? -26.265 16.252 58.395 1.00 43.03 150 LYS A CA 1
ATOM 1203 C C . LYS A 1 150 ? -26.984 15.860 59.693 1.00 43.03 150 LYS A C 1
ATOM 1205 O O . LYS A 1 150 ? -28.131 15.427 59.641 1.00 43.03 150 LYS A O 1
ATOM 1210 N N . LYS A 1 151 ? -26.330 15.993 60.848 1.00 43.34 151 LYS A N 1
ATOM 1211 C CA . LYS A 1 151 ? -27.006 16.094 62.151 1.00 43.34 151 LYS A CA 1
ATOM 1212 C C . LYS A 1 151 ? -26.545 17.387 62.813 1.00 43.34 151 LYS A C 1
ATOM 1214 O O . LYS A 1 151 ? -25.384 17.514 63.179 1.00 43.34 151 LYS A O 1
ATOM 1219 N N . HIS A 1 152 ? -27.470 18.334 62.923 1.00 41.88 152 HIS A N 1
ATOM 1220 C CA . HIS A 1 152 ? -27.387 19.429 63.879 1.00 41.88 152 HIS A CA 1
ATOM 1221 C C . HIS A 1 152 ? -27.776 18.889 65.261 1.00 41.88 152 HIS A C 1
ATOM 1223 O O . HIS A 1 152 ? -28.792 18.203 65.365 1.00 41.88 152 HIS A O 1
ATOM 1229 N N . HIS A 1 153 ? -27.011 19.230 66.299 1.00 38.88 153 HIS A N 1
ATOM 1230 C CA . HIS A 1 153 ? -27.592 19.610 67.586 1.00 38.88 153 HIS A CA 1
ATOM 1231 C C . HIS A 1 153 ? -26.644 20.551 68.344 1.00 38.88 153 HIS A C 1
ATOM 1233 O O . HIS A 1 153 ? -25.436 20.332 68.387 1.00 38.88 153 HIS A O 1
ATOM 1239 N N . GLU A 1 154 ? -27.232 21.626 68.859 1.00 35.09 154 GLU A N 1
ATOM 1240 C CA . GLU A 1 154 ? -26.654 22.730 69.627 1.00 35.09 154 GLU A CA 1
ATOM 1241 C C . GLU A 1 154 ? -25.982 22.327 70.951 1.00 35.09 154 GLU A C 1
ATOM 1243 O O . GLU A 1 154 ? -26.485 21.459 71.658 1.00 35.09 154 GLU A O 1
ATOM 1248 N N . GLY A 1 155 ? -24.972 23.116 71.346 1.00 36.56 155 GLY A N 1
ATOM 1249 C CA . GLY A 1 155 ? -25.036 23.870 72.606 1.00 36.56 155 GLY A CA 1
ATOM 1250 C C . GLY A 1 155 ? -24.237 23.368 73.819 1.00 36.56 155 GLY A C 1
ATOM 1251 O O . GLY A 1 155 ? -24.375 22.225 74.229 1.00 36.56 155 GLY A O 1
ATOM 1252 N N . GLN A 1 156 ? -23.565 24.340 74.464 1.00 36.25 156 GLN A N 1
ATOM 1253 C CA . GLN A 1 156 ? -22.941 24.340 75.808 1.00 36.25 156 GLN A CA 1
ATOM 1254 C C . GLN A 1 156 ? -21.545 23.687 75.861 1.00 36.25 156 GLN A C 1
ATOM 1256 O O . GLN A 1 156 ? -21.345 22.599 75.350 1.00 36.25 156 GLN A O 1
ATOM 1261 N N . GLY A 1 157 ? -20.485 24.279 76.413 1.00 35.75 157 GLY A N 1
ATOM 1262 C CA . GLY A 1 157 ? -20.338 25.342 77.408 1.00 35.75 157 GLY A CA 1
ATOM 1263 C C . GLY A 1 157 ? -19.227 24.902 78.383 1.00 35.75 157 GLY A C 1
ATOM 1264 O O . GLY A 1 157 ? -19.124 23.718 78.672 1.00 35.75 157 GLY A O 1
ATOM 1265 N N . GLN A 1 158 ? -18.421 25.850 78.873 1.00 35.25 158 GLN A N 1
ATOM 1266 C CA . GLN A 1 158 ? -17.378 25.713 79.913 1.00 35.25 158 GLN A CA 1
ATOM 1267 C C . GLN A 1 158 ? -16.023 25.042 79.565 1.00 35.25 158 GLN A C 1
ATOM 1269 O O . GLN A 1 158 ? -15.872 23.826 79.541 1.00 35.25 158 GLN A O 1
ATOM 1274 N N . ALA A 1 159 ? -14.986 25.888 79.483 1.00 40.94 159 ALA A N 1
ATOM 1275 C CA . ALA A 1 159 ? -13.699 25.651 80.156 1.00 40.94 159 ALA A CA 1
ATOM 1276 C C . ALA A 1 159 ? -13.847 26.026 81.654 1.00 40.94 159 ALA A C 1
ATOM 1278 O O . ALA A 1 159 ? -14.758 26.807 81.966 1.00 40.94 159 ALA A O 1
ATOM 1279 N N . PRO A 1 160 ? -13.004 25.520 82.584 1.00 48.62 160 PRO A N 1
ATOM 1280 C CA . PRO A 1 160 ? -11.731 26.216 82.834 1.00 48.62 160 PRO A CA 1
ATOM 1281 C C . PRO A 1 160 ? -10.532 25.346 83.315 1.00 48.62 160 PRO A C 1
ATOM 1283 O O . PRO A 1 160 ? -10.697 24.317 83.956 1.00 48.62 160 PRO A O 1
ATOM 1286 N N . GLU A 1 161 ? -9.331 25.836 82.979 1.00 39.81 161 GLU A N 1
ATOM 1287 C CA . GLU A 1 161 ? -8.131 26.057 83.821 1.00 39.81 161 GLU A CA 1
ATOM 1288 C C . GLU A 1 161 ? -7.478 24.953 84.702 1.00 39.81 161 GLU A C 1
ATOM 1290 O O . GLU A 1 161 ? -8.080 24.378 85.601 1.00 39.81 161 GLU A O 1
ATOM 1295 N N . LEU A 1 162 ? -6.141 24.895 84.526 1.00 36.53 162 LEU A N 1
ATOM 1296 C CA . LEU A 1 162 ? -5.052 24.591 85.477 1.00 36.53 162 LEU A CA 1
ATOM 1297 C C . LEU A 1 162 ? -4.685 23.124 85.772 1.00 36.53 162 LEU A C 1
ATOM 1299 O O . LEU A 1 162 ? -5.330 22.442 86.558 1.00 36.53 162 LEU A O 1
ATOM 1303 N N . CYS A 1 163 ? -3.493 22.715 85.309 1.00 37.31 163 CYS A N 1
ATOM 1304 C CA . CYS A 1 163 ? -2.368 22.546 86.238 1.00 37.31 163 CYS A CA 1
ATOM 1305 C C . CYS A 1 163 ? -1.013 22.518 85.512 1.00 37.31 163 CYS A C 1
ATOM 1307 O O . CYS A 1 163 ? -0.777 21.724 84.602 1.00 37.31 163 CYS A O 1
ATOM 1309 N N . SER A 1 164 ? -0.128 23.405 85.955 1.00 38.59 164 SER A N 1
ATOM 1310 C CA . SER A 1 164 ? 1.284 23.501 85.601 1.00 38.59 164 SER A CA 1
ATOM 1311 C C . SER A 1 164 ? 2.103 22.360 86.211 1.00 38.59 164 SER A C 1
ATOM 1313 O O . SER A 1 164 ? 1.894 22.010 87.370 1.00 38.59 164 SER A O 1
ATOM 1315 N N . ALA A 1 165 ? 3.128 21.886 85.500 1.00 43.91 165 ALA A N 1
ATOM 1316 C CA . ALA A 1 165 ? 4.344 21.369 86.127 1.00 43.91 165 ALA A CA 1
ATOM 1317 C C . ALA A 1 165 ? 5.552 21.547 85.195 1.00 43.91 165 ALA A C 1
ATOM 1319 O O . ALA A 1 165 ? 5.554 21.131 84.039 1.00 43.91 165 ALA A O 1
ATOM 1320 N N . SER A 1 166 ? 6.544 22.235 85.747 1.00 41.78 166 SER A N 1
ATOM 1321 C CA . SER A 1 166 ? 7.765 22.769 85.156 1.00 41.78 166 SER A CA 1
ATOM 1322 C C . SER A 1 166 ? 8.849 21.738 84.808 1.00 41.78 166 SER A C 1
ATOM 1324 O O . SER A 1 166 ? 9.007 20.739 85.498 1.00 41.78 166 SER A O 1
ATOM 1326 N N . ASN A 1 167 ? 9.635 22.100 83.784 1.00 40.06 167 ASN A N 1
ATOM 1327 C CA . ASN A 1 167 ? 11.104 22.081 83.634 1.00 40.06 167 ASN A CA 1
ATOM 1328 C C . ASN A 1 167 ? 11.944 20.978 84.310 1.00 40.06 167 ASN A C 1
ATOM 1330 O O . ASN A 1 167 ? 11.920 20.869 85.530 1.00 40.06 167 ASN A O 1
ATOM 1334 N N . ALA A 1 168 ? 12.900 20.394 83.562 1.00 42.41 168 ALA A N 1
ATOM 1335 C CA . ALA A 1 168 ? 14.329 20.728 83.729 1.00 42.41 168 ALA A CA 1
ATOM 1336 C C . ALA A 1 168 ? 15.325 19.862 82.907 1.00 42.41 168 ALA A C 1
ATOM 1338 O O . ALA A 1 168 ? 15.384 18.657 83.106 1.00 42.41 168 ALA A O 1
ATOM 1339 N N . TRP A 1 169 ? 16.184 20.558 82.133 1.00 41.16 169 TRP A N 1
ATOM 1340 C CA . TRP A 1 169 ? 17.628 20.315 81.884 1.00 41.16 169 TRP A CA 1
ATOM 1341 C C . TRP A 1 169 ? 18.011 19.113 80.980 1.00 41.16 169 TRP A C 1
ATOM 1343 O O . TRP A 1 169 ? 17.487 18.022 81.122 1.00 41.16 169 TRP A O 1
ATOM 1353 N N . GLY A 1 170 ? 18.943 19.209 80.027 1.00 44.84 170 GLY A N 1
ATOM 1354 C CA . GLY A 1 170 ? 19.879 20.276 79.692 1.00 44.84 170 GLY A CA 1
ATOM 1355 C C . GLY A 1 170 ? 20.691 19.954 78.424 1.00 44.84 170 GLY A C 1
ATOM 1356 O O . GLY A 1 170 ? 20.771 18.809 77.991 1.00 44.84 170 GLY A O 1
ATOM 1357 N N . ASP A 1 171 ? 21.214 21.034 77.845 1.00 39.00 171 ASP A N 1
ATOM 1358 C CA . ASP A 1 171 ? 22.438 21.224 77.055 1.00 39.00 171 ASP A CA 1
ATOM 1359 C C . ASP A 1 171 ? 23.035 20.106 76.181 1.00 39.00 171 ASP A C 1
ATOM 1361 O O . ASP A 1 171 ? 23.433 19.039 76.636 1.00 39.00 171 ASP A O 1
ATOM 1365 N N . GLY A 1 172 ? 23.286 20.459 74.915 1.00 45.62 172 GLY A N 1
ATOM 1366 C CA . GLY A 1 172 ? 24.123 19.671 74.008 1.00 45.62 172 GLY A CA 1
ATOM 1367 C C . GLY A 1 172 ? 24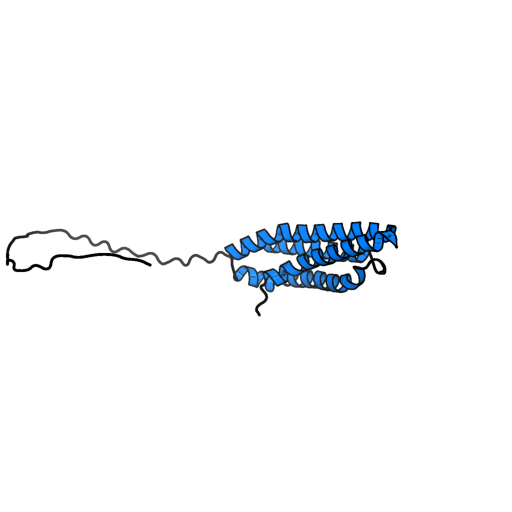.375 20.361 72.671 1.00 45.62 172 GLY A C 1
ATOM 1368 O O . GLY A 1 172 ? 23.840 19.977 71.640 1.00 45.62 172 GLY A O 1
ATOM 1369 N N . ARG A 1 173 ? 25.154 21.438 72.717 1.00 42.38 173 ARG A N 1
ATOM 1370 C CA . ARG A 1 173 ? 25.523 22.344 71.623 1.00 42.38 173 ARG A CA 1
ATOM 1371 C C . ARG A 1 173 ? 26.401 21.670 70.541 1.00 42.38 173 ARG A C 1
ATOM 1373 O O . ARG A 1 173 ? 27.376 21.015 70.870 1.00 42.38 173 ARG A O 1
ATOM 1380 N N . ALA A 1 174 ? 26.083 21.996 69.281 1.00 45.78 174 ALA A N 1
ATOM 1381 C CA . ALA A 1 174 ? 26.932 22.128 68.079 1.00 45.78 174 ALA A CA 1
ATOM 1382 C C . ALA A 1 174 ? 27.759 20.938 67.542 1.00 45.78 174 ALA A C 1
ATOM 1384 O O . ALA A 1 174 ? 28.704 20.477 68.172 1.00 45.78 174 ALA A O 1
ATOM 1385 N N . SER A 1 175 ? 27.576 20.623 66.252 1.00 47.03 175 SER A N 1
ATOM 1386 C CA . SER A 1 175 ? 28.458 21.102 65.159 1.00 47.03 175 SER A CA 1
ATOM 1387 C C . SER A 1 175 ? 28.200 20.316 63.864 1.00 47.03 175 SER A C 1
ATOM 1389 O O . SER A 1 175 ? 28.328 19.097 63.834 1.00 47.03 175 SER A O 1
ATOM 1391 N N . SER A 1 176 ? 27.880 21.016 62.773 1.00 50.09 176 SER A N 1
ATOM 1392 C CA . SER A 1 176 ? 28.204 20.557 61.409 1.00 50.09 176 SER A CA 1
ATOM 1393 C C . SER A 1 176 ? 29.721 20.745 61.180 1.00 50.09 176 SER A C 1
ATOM 1395 O O . SER A 1 176 ? 30.313 21.570 61.881 1.00 50.09 176 SER A O 1
ATOM 1397 N N . PRO A 1 177 ? 30.377 20.045 60.230 1.00 59.09 177 PRO A N 1
ATOM 1398 C CA . PRO A 1 177 ? 30.217 20.408 58.822 1.00 59.09 177 PRO A CA 1
ATOM 1399 C C . PRO A 1 177 ? 30.266 19.250 57.805 1.00 59.09 177 PRO A C 1
ATOM 1401 O O . PRO A 1 177 ? 30.825 18.180 58.012 1.00 59.09 177 PRO A O 1
ATOM 1404 N N . THR A 1 178 ? 29.676 19.572 56.659 1.00 50.81 178 THR A N 1
ATOM 1405 C CA . THR A 1 178 ? 29.963 19.156 55.282 1.00 50.81 178 THR A CA 1
ATOM 1406 C C . THR A 1 178 ? 31.422 18.761 55.014 1.00 50.81 178 THR A C 1
ATOM 1408 O O . THR A 1 178 ? 32.319 19.451 55.483 1.00 50.81 178 THR A O 1
ATOM 1411 N N . ILE A 1 179 ? 31.650 17.785 54.124 1.00 49.66 179 ILE A N 1
ATOM 1412 C CA . ILE A 1 179 ? 32.485 17.941 52.913 1.00 49.66 179 ILE A CA 1
ATOM 1413 C C . ILE A 1 179 ? 32.209 16.785 51.933 1.00 49.66 179 ILE A C 1
ATOM 1415 O O . ILE A 1 179 ? 32.075 15.628 52.315 1.00 49.66 179 ILE A O 1
ATOM 1419 N N . LYS A 1 180 ? 32.089 17.178 50.661 1.00 48.56 180 LYS A N 1
ATOM 1420 C CA . LYS A 1 180 ? 31.960 16.373 49.443 1.00 48.56 180 LYS A CA 1
ATOM 1421 C C . LYS A 1 180 ? 33.340 15.925 48.940 1.00 48.56 180 LYS A C 1
ATOM 1423 O O . LYS A 1 180 ? 34.267 16.732 48.990 1.00 48.56 180 LYS A O 1
ATOM 1428 N N . SER A 1 181 ? 33.422 14.772 48.284 1.00 53.62 181 SER A N 1
ATOM 1429 C CA . SER A 1 181 ? 33.874 14.609 46.883 1.00 53.62 181 SER A CA 1
ATOM 1430 C C . SER A 1 181 ? 33.783 13.146 46.493 1.00 53.62 181 SER A C 1
ATOM 1432 O O . SER A 1 181 ? 34.227 12.311 47.308 1.00 53.62 181 SER A O 1
#

pLDDT: mean 81.42, std 23.2, range [35.09, 98.69]

Foldseek 3Di:
DDDQLCCLQLVLLVLQLVLLVLLLVQLVVCCVPCVVLSVLSNVLSVLSNVLSVVLCVPLVVLVVVCCVQPNPVVSVCCVPDPVLVVLSVQLVVLSVVCVQQSHSVNHDSVSSVSNSVSSNVNSVVSVVCSVPDDDPHPPPPPPDDDDDDDDDDDDDDDDDDDDDDDDDDDDDDDDDDDDDD